Protein AF-0000000070184062 (afdb_homodimer)

Solvent-accessible surface area (backbone atoms only — not comparable to full-atom values): 14866 Å² total; per-residue (Å²): 130,62,67,62,39,56,51,45,43,50,51,50,25,51,49,25,52,44,46,28,41,18,30,46,23,36,26,51,44,35,74,30,83,79,22,46,64,54,18,52,52,30,49,56,44,27,55,51,30,46,51,50,22,51,56,37,32,46,54,37,36,73,73,74,40,76,47,73,30,47,86,68,63,72,70,81,64,72,58,42,50,69,64,95,51,51,75,50,46,65,58,52,48,53,16,48,41,52,51,28,51,51,51,34,53,51,25,52,51,37,26,52,45,15,52,76,63,70,33,62,69,58,21,52,50,26,48,54,52,29,53,51,32,51,50,51,30,53,53,46,55,57,54,53,72,77,109,129,62,68,62,41,54,51,46,41,51,50,51,26,54,49,24,51,44,45,27,42,19,29,46,24,36,26,51,43,34,76,30,82,80,21,44,61,53,19,53,52,30,49,55,44,26,55,52,31,47,50,49,22,52,56,36,31,45,53,37,36,73,72,73,41,75,48,74,30,48,86,69,62,73,70,81,64,70,58,42,49,70,64,93,50,50,74,47,45,64,59,53,49,53,15,50,40,52,51,27,51,51,50,35,52,52,25,53,51,37,26,52,44,15,52,76,63,70,33,60,68,57,21,50,51,28,48,54,52,30,53,52,33,51,50,52,32,52,54,47,55,55,55,54,73,76,107

Nearest PDB structures (foldseek):
  2d5k-assembly1_B  TM=8.868E-01  e=5.319E-04  Staphylococcus aureus subsp. aureus COL
  2c41-assembly1_C  TM=8.610E-01  e=4.818E-04  Thermosynechococcus vestitus BP-1
  1jig-assembly1_A  TM=8.504E-01  e=6.482E-04  Bacillus anthracis
  2chp-assembly1_A  TM=8.710E-01  e=2.855E-03  Bacillus subtilis subsp. subtilis str. 168
  1n1q-assembly1_A  TM=7.558E-01  e=1.295E-03  Brevibacillus brevis

Foldseek 3Di:
DPPQLLVLLLVLLLLLVLLLVLLQVLLVLADDPLLPVVSVLSPVVSVVSVVLNVVSQVVNVVVVHHRDDDVNHDDDLPQSHHDPDSNPSLSNLRSLLVSLVVSLVSLVSSLVSCVVVVNVVSNVSSVVVNVVSVVSNVVSVVSNVVD/DPPQLLVLLLVLLLLLVLLLVLLQVLLVLADDPLLPVVSVLSPVVSVVSVVLNVVSQVVNVVVVHHRDDDVNHDDDLPQSHHDPDSNPSLSNLVSLLVSLVVSLVSLVSSLVSCVVVVNVVSNVSSVVVNVVSVVSNVVSVVSNVVD

pLDDT: mean 96.6, std 5.49, range [54.47, 98.94]

Radius of gyration: 19.42 Å; Cα contacts (8 Å, |Δi|>4): 408; chains: 2; bounding box: 54×55×35 Å

Organism: NCBI:txid2841257

Sequence (294 aa):
MSDEVVDLLEQAYVDEVETVMNYLANAIYLETFDGEDVAEDLMEDVQEELGHAEELGYRLRYYGQVPPASMDFEPAQDMLQPPEDSTDVEAVIDGVIEAEEEAIETYEALVVAAEDADDYVTADLATELLADEQAHKAAFLSIKKSFMSDEVVDLLEQAYVDEVETVMNYLANAIYLETFDGEDVAEDLMEDVQEELGHAEELGYRLRYYGQVPPASMDFEPAQDMLQPPEDSTDVEAVIDGVIEAEEEAIETYEALVVAAEDADDYVTADLATELLADEQAHKAAFLSIKKSF

Structure (mmCIF, N/CA/C/O backbone):
data_AF-0000000070184062-model_v1
#
loop_
_entity.id
_entity.type
_entity.pdbx_description
1 polymer 'Ferritin-like diiron domain-containing protein'
#
loop_
_atom_site.group_PDB
_atom_site.id
_atom_site.type_symbol
_atom_site.label_atom_id
_atom_site.label_alt_id
_atom_site.label_comp_id
_atom_site.label_asym_id
_atom_site.label_entity_id
_atom_site.label_seq_id
_atom_site.pdbx_PDB_ins_code
_atom_site.Cartn_x
_atom_site.Cartn_y
_atom_site.Cartn_z
_atom_site.occupancy
_atom_site.B_iso_or_equiv
_atom_site.auth_seq_id
_atom_site.auth_comp_id
_atom_site.auth_asym_id
_atom_site.auth_atom_id
_atom_site.pdbx_PDB_model_num
ATOM 1 N N . MET A 1 1 ? 3.59 29.094 5.816 1 54.72 1 MET A N 1
ATOM 2 C CA . MET A 1 1 ? 3.943 27.672 5.703 1 54.72 1 MET A CA 1
ATOM 3 C C . MET A 1 1 ? 4.82 27.438 4.477 1 54.72 1 MET A C 1
ATOM 5 O O . MET A 1 1 ? 4.676 28.109 3.461 1 54.72 1 MET A O 1
ATOM 9 N N . SER A 1 2 ? 6.164 26.812 4.625 1 72.25 2 SER A N 1
ATOM 10 C CA . SER A 1 2 ? 7.02 26.828 3.445 1 72.25 2 SER A CA 1
ATOM 11 C C . SER A 1 2 ? 6.543 25.828 2.4 1 72.25 2 SER A C 1
ATOM 13 O O . SER A 1 2 ? 6.273 24.672 2.719 1 72.25 2 SER A O 1
ATOM 15 N N . ASP A 1 3 ? 5.988 26.344 1.266 1 91.69 3 ASP A N 1
ATOM 16 C CA . ASP A 1 3 ? 5.551 25.625 0.077 1 91.69 3 ASP A CA 1
ATOM 17 C C . ASP A 1 3 ? 6.52 24.5 -0.265 1 91.69 3 ASP A C 1
ATOM 19 O O . ASP A 1 3 ? 6.098 23.406 -0.658 1 91.69 3 ASP A O 1
ATOM 23 N N . GLU A 1 4 ? 7.727 24.781 0.155 1 97.5 4 GLU A N 1
ATOM 24 C CA . GLU A 1 4 ? 8.75 23.797 -0.179 1 97.5 4 GLU A CA 1
ATOM 25 C C . GLU A 1 4 ? 8.664 22.578 0.747 1 97.5 4 GLU A C 1
ATOM 27 O O . GLU A 1 4 ? 8.797 21.438 0.299 1 97.5 4 GLU A O 1
ATOM 32 N N . VAL A 1 5 ? 8.469 22.797 2.029 1 98.56 5 VAL A N 1
ATOM 33 C CA . VAL A 1 5 ? 8.344 21.719 3.012 1 98.56 5 VAL A CA 1
ATOM 34 C C . VAL A 1 5 ? 7.16 20.828 2.656 1 98.56 5 VAL A C 1
ATOM 36 O O . VAL A 1 5 ? 7.285 19.594 2.623 1 98.56 5 VAL A O 1
ATOM 39 N N . VAL A 1 6 ? 6.031 21.406 2.334 1 98.56 6 VAL A N 1
ATOM 40 C CA . VAL A 1 6 ? 4.812 20.672 2.023 1 98.56 6 VAL A CA 1
ATOM 41 C C . VAL A 1 6 ? 5.012 19.859 0.74 1 98.56 6 VAL A C 1
ATOM 43 O O . VAL A 1 6 ? 4.598 18.703 0.655 1 98.56 6 VAL A O 1
ATOM 46 N N . ASP A 1 7 ? 5.699 20.516 -0.222 1 98.44 7 ASP A N 1
ATOM 47 C CA . ASP A 1 7 ? 5.969 19.812 -1.478 1 98.44 7 ASP A CA 1
ATOM 48 C C . ASP A 1 7 ? 6.832 18.578 -1.245 1 98.44 7 ASP A C 1
ATOM 50 O O . ASP A 1 7 ? 6.566 17.516 -1.811 1 98.44 7 ASP A O 1
ATOM 54 N N . LEU A 1 8 ? 7.84 18.672 -0.449 1 98.81 8 LEU A N 1
ATOM 55 C CA . LEU A 1 8 ? 8.75 17.562 -0.165 1 98.81 8 LEU A CA 1
ATOM 56 C C . LEU A 1 8 ? 8.055 16.5 0.672 1 98.81 8 LEU A C 1
ATOM 58 O O . LEU A 1 8 ? 8.281 15.305 0.476 1 98.81 8 LEU A O 1
ATOM 62 N N . LEU A 1 9 ? 7.184 16.922 1.628 1 98.81 9 LEU A N 1
ATOM 63 C CA . LEU A 1 9 ? 6.391 15.969 2.406 1 98.81 9 LEU A CA 1
ATOM 64 C C . LEU A 1 9 ? 5.496 15.133 1.496 1 98.81 9 LEU A C 1
ATOM 66 O O . LEU A 1 9 ? 5.418 13.914 1.65 1 98.81 9 LEU A O 1
ATOM 70 N N . GLU A 1 10 ? 4.887 15.805 0.583 1 98.69 10 GLU A N 1
ATOM 71 C CA . GLU A 1 10 ? 3.986 15.102 -0.332 1 98.69 10 GLU A CA 1
ATOM 72 C C . GLU A 1 10 ? 4.754 14.125 -1.22 1 98.69 10 GLU A C 1
ATOM 74 O O . GLU A 1 10 ? 4.312 13 -1.43 1 98.69 10 GLU A O 1
ATOM 79 N N . GLN A 1 11 ? 5.859 14.602 -1.7 1 98.62 11 GLN A N 1
ATOM 80 C CA . GLN A 1 11 ? 6.699 13.734 -2.521 1 98.62 11 GLN A CA 1
ATOM 81 C C . GLN A 1 11 ? 7.137 12.492 -1.744 1 98.62 11 GLN A C 1
ATOM 83 O O . GLN A 1 11 ? 7.047 11.375 -2.25 1 98.62 11 GLN A O 1
ATOM 88 N N . ALA A 1 12 ? 7.605 12.695 -0.559 1 98.88 12 ALA A N 1
ATOM 89 C CA . ALA A 1 12 ? 8.062 11.586 0.271 1 98.88 12 ALA A CA 1
ATOM 90 C C . ALA A 1 12 ? 6.926 10.609 0.569 1 98.88 12 ALA A C 1
ATOM 92 O O . ALA A 1 12 ? 7.113 9.391 0.52 1 98.88 12 ALA A O 1
ATOM 93 N N . TYR A 1 13 ? 5.73 11.164 0.908 1 98.94 13 TYR A N 1
ATOM 94 C CA . TYR A 1 13 ? 4.551 10.344 1.176 1 98.94 13 TYR A CA 1
ATOM 95 C C . TYR A 1 13 ? 4.23 9.445 -0.011 1 98.94 13 TYR A C 1
ATOM 97 O O . TYR A 1 13 ? 4.094 8.227 0.142 1 98.94 13 TYR A O 1
ATOM 105 N N . VAL A 1 14 ? 4.191 10.016 -1.189 1 98.88 14 VAL A N 1
ATOM 106 C CA . VAL A 1 14 ? 3.828 9.281 -2.396 1 98.88 14 VAL A CA 1
ATOM 107 C C . VAL A 1 14 ? 4.902 8.242 -2.713 1 98.88 14 VAL A C 1
ATOM 109 O O . VAL A 1 14 ? 4.594 7.113 -3.096 1 98.88 14 VAL A O 1
ATOM 112 N N . ASP A 1 15 ? 6.145 8.664 -2.514 1 98.81 15 ASP A N 1
ATOM 113 C CA . ASP A 1 15 ? 7.254 7.746 -2.773 1 98.81 15 ASP A CA 1
ATOM 114 C C . ASP A 1 15 ? 7.18 6.523 -1.863 1 98.81 15 ASP A C 1
ATOM 116 O O . ASP A 1 15 ? 7.414 5.398 -2.307 1 98.81 15 ASP A O 1
ATOM 120 N N . GLU A 1 16 ? 6.895 6.711 -0.591 1 98.94 16 GLU A N 1
ATOM 121 C CA . GLU A 1 16 ? 6.805 5.594 0.342 1 98.94 16 GLU A CA 1
ATOM 122 C C . GLU A 1 16 ? 5.645 4.668 -0.017 1 98.94 16 GLU A C 1
ATOM 124 O O . GLU A 1 16 ? 5.781 3.443 0.046 1 98.94 16 GLU A O 1
ATOM 129 N N . VAL A 1 17 ? 4.516 5.23 -0.373 1 98.94 17 VAL A N 1
ATOM 130 C CA . VAL A 1 17 ? 3.363 4.434 -0.782 1 98.94 17 VAL A CA 1
ATOM 131 C C . VAL A 1 17 ? 3.721 3.602 -2.012 1 98.94 17 VAL A C 1
ATOM 133 O O . VAL A 1 17 ? 3.414 2.41 -2.076 1 98.94 17 VAL A O 1
ATOM 136 N N . GLU A 1 18 ? 4.359 4.246 -2.957 1 98.94 18 GLU A N 1
ATOM 137 C CA . GLU A 1 18 ? 4.77 3.531 -4.16 1 98.94 18 GLU A CA 1
ATOM 138 C C . GLU A 1 18 ? 5.762 2.42 -3.832 1 98.94 18 GLU A C 1
ATOM 140 O O . GLU A 1 18 ? 5.691 1.329 -4.402 1 98.94 18 GLU A O 1
ATOM 145 N N . THR A 1 19 ? 6.699 2.76 -2.92 1 98.94 19 THR A N 1
ATOM 146 C CA . THR A 1 19 ? 7.688 1.768 -2.512 1 98.94 19 THR A CA 1
ATOM 147 C C . THR A 1 19 ? 7.008 0.552 -1.887 1 98.94 19 THR A C 1
ATOM 149 O O . THR A 1 19 ? 7.43 -0.584 -2.111 1 98.94 19 THR A O 1
ATOM 152 N N . VAL A 1 20 ? 5.988 0.739 -1.117 1 98.94 20 VAL A N 1
ATOM 153 C CA . VAL A 1 20 ? 5.215 -0.358 -0.544 1 98.94 20 VAL A CA 1
ATOM 154 C C . VAL A 1 20 ? 4.711 -1.271 -1.659 1 98.94 20 VAL A C 1
ATOM 156 O O . VAL A 1 20 ? 4.871 -2.492 -1.592 1 98.94 20 VAL A O 1
ATOM 159 N N . MET A 1 21 ? 4.148 -0.671 -2.719 1 98.88 21 MET A N 1
ATOM 160 C CA . MET A 1 21 ? 3.631 -1.433 -3.852 1 98.88 21 MET A CA 1
ATOM 161 C C . MET A 1 21 ? 4.734 -2.264 -4.496 1 98.88 21 MET A C 1
ATOM 163 O O . MET A 1 21 ? 4.551 -3.455 -4.754 1 98.88 21 MET A O 1
ATOM 167 N N . ASN A 1 22 ? 5.82 -1.643 -4.73 1 98.94 22 ASN A N 1
ATOM 168 C CA . ASN A 1 22 ? 6.895 -2.275 -5.488 1 98.94 22 ASN A CA 1
ATOM 169 C C . ASN A 1 22 ? 7.625 -3.326 -4.656 1 98.94 22 ASN A C 1
ATOM 171 O O . ASN A 1 22 ? 8.008 -4.379 -5.176 1 98.94 22 ASN A O 1
ATOM 175 N N . TYR A 1 23 ? 7.883 -3 -3.367 1 98.88 23 TYR A N 1
ATOM 176 C CA . TYR A 1 23 ? 8.523 -3.984 -2.504 1 98.88 23 TYR A CA 1
ATOM 177 C C . TYR A 1 23 ? 7.652 -5.227 -2.35 1 98.88 23 TYR A C 1
ATOM 179 O O . TYR A 1 23 ? 8.156 -6.352 -2.342 1 98.88 23 TYR A O 1
ATOM 187 N N . LEU A 1 24 ? 6.375 -5.039 -2.225 1 98.88 24 LEU A N 1
ATOM 188 C CA . LEU A 1 24 ? 5.449 -6.16 -2.133 1 98.88 24 LEU A CA 1
ATOM 189 C C . LEU A 1 24 ? 5.531 -7.039 -3.377 1 98.88 24 LEU A C 1
ATOM 191 O O . LEU A 1 24 ? 5.715 -8.25 -3.273 1 98.88 24 LEU A O 1
ATOM 195 N N . ALA A 1 25 ? 5.488 -6.434 -4.531 1 98.75 25 ALA A N 1
ATOM 196 C CA . ALA A 1 25 ? 5.516 -7.168 -5.793 1 98.75 25 ALA A CA 1
ATOM 197 C C . ALA A 1 25 ? 6.816 -7.949 -5.945 1 98.75 25 ALA A C 1
ATOM 199 O O . ALA A 1 25 ? 6.801 -9.125 -6.309 1 98.75 25 ALA A O 1
ATOM 200 N N . ASN A 1 26 ? 7.938 -7.324 -5.625 1 98.44 26 ASN A N 1
ATOM 201 C CA . ASN A 1 26 ? 9.242 -7.973 -5.758 1 98.44 26 ASN A CA 1
ATOM 202 C C . ASN A 1 26 ? 9.398 -9.117 -4.762 1 98.44 26 ASN A C 1
ATOM 204 O O . ASN A 1 26 ? 9.914 -10.18 -5.105 1 98.44 26 ASN A O 1
ATOM 208 N N . ALA A 1 27 ? 8.984 -8.844 -3.506 1 97.88 27 ALA A N 1
ATOM 209 C CA . ALA A 1 27 ? 9.102 -9.859 -2.467 1 97.88 27 ALA A CA 1
ATOM 210 C C . ALA A 1 27 ? 8.336 -11.125 -2.846 1 97.88 27 ALA A C 1
ATOM 212 O O . ALA A 1 27 ? 8.797 -12.234 -2.602 1 97.88 27 ALA A O 1
ATOM 213 N N . ILE A 1 28 ? 7.172 -10.938 -3.439 1 97.62 28 ILE A N 1
ATOM 214 C CA . ILE A 1 28 ? 6.309 -12.039 -3.836 1 97.62 28 ILE A CA 1
ATOM 215 C C . ILE A 1 28 ? 6.922 -12.773 -5.027 1 97.62 28 ILE A C 1
ATOM 217 O O . ILE A 1 28 ? 6.879 -14 -5.102 1 97.62 28 ILE A O 1
ATOM 221 N N . TYR A 1 29 ? 7.488 -12.039 -5.934 1 96.25 29 TYR A N 1
ATOM 222 C CA . TYR A 1 29 ? 7.918 -12.531 -7.238 1 96.25 29 TYR A CA 1
ATOM 223 C C . TYR A 1 29 ? 9.188 -13.367 -7.113 1 96.25 29 TYR A C 1
ATOM 225 O O . TYR A 1 29 ? 9.367 -14.352 -7.828 1 96.25 29 TYR A O 1
ATOM 233 N N . LEU A 1 30 ? 10.078 -13.008 -6.215 1 91.94 30 LEU A N 1
ATOM 234 C CA . LEU A 1 30 ? 11.367 -13.68 -6.113 1 91.94 30 LEU A CA 1
ATOM 235 C C . LEU A 1 30 ? 11.188 -15.125 -5.664 1 91.94 30 LEU A C 1
ATOM 237 O O . LEU A 1 30 ? 10.445 -15.406 -4.719 1 91.94 30 LEU A O 1
ATOM 241 N N . GLU A 1 31 ? 11.828 -16.156 -6.297 1 77.88 31 GLU A N 1
ATOM 242 C CA . GLU A 1 31 ? 11.617 -17.578 -6.129 1 77.88 31 GLU A CA 1
ATOM 243 C C . GLU A 1 31 ? 12.938 -18.328 -5.949 1 77.88 31 GLU A C 1
ATOM 245 O O . GLU A 1 31 ? 13.086 -19.469 -6.387 1 77.88 31 GLU A O 1
ATOM 250 N N . THR A 1 32 ? 13.922 -17.734 -5.699 1 78.06 32 THR A N 1
ATOM 251 C CA . THR A 1 32 ? 15.148 -18.516 -5.559 1 78.06 32 THR A CA 1
ATOM 252 C C . THR A 1 32 ? 15.555 -18.625 -4.094 1 78.06 32 THR A C 1
ATOM 254 O O . THR A 1 32 ? 15.078 -17.859 -3.25 1 78.06 32 THR A O 1
ATOM 257 N N . PHE A 1 33 ? 16.266 -19.719 -3.945 1 81.94 33 PHE A N 1
ATOM 258 C CA . PHE A 1 33 ? 16.828 -19.891 -2.607 1 81.94 33 PHE A CA 1
ATOM 259 C C . PHE A 1 33 ? 17.578 -18.641 -2.158 1 81.94 33 PHE A C 1
ATOM 261 O O . PHE A 1 33 ? 17.375 -18.172 -1.038 1 81.94 33 PHE A O 1
ATOM 268 N N . ASP A 1 34 ? 18.328 -18.078 -3.088 1 79.56 34 ASP A N 1
ATOM 269 C CA . ASP A 1 34 ? 19.094 -16.875 -2.785 1 79.56 34 ASP A CA 1
ATOM 270 C C . ASP A 1 34 ? 18.188 -15.664 -2.652 1 79.56 34 ASP A C 1
ATOM 272 O O . ASP A 1 34 ? 18.516 -14.711 -1.94 1 79.56 34 ASP A O 1
ATOM 276 N N . GLY A 1 35 ? 17.078 -15.766 -3.271 1 90.31 35 GLY A N 1
ATOM 277 C CA . GLY A 1 35 ? 16.141 -14.656 -3.275 1 90.31 35 GLY A CA 1
ATOM 278 C C . GLY A 1 35 ? 15.211 -14.648 -2.07 1 90.31 35 GLY A C 1
ATOM 279 O O . GLY A 1 35 ? 14.531 -13.656 -1.815 1 90.31 35 GLY A O 1
ATOM 280 N N . GLU A 1 36 ? 15.219 -15.773 -1.365 1 92.25 36 GLU A N 1
ATOM 281 C CA . GLU A 1 36 ? 14.305 -15.898 -0.235 1 92.25 36 GLU A CA 1
ATOM 282 C C . GLU A 1 36 ? 14.648 -14.891 0.865 1 92.25 36 GLU A C 1
ATOM 284 O O . GLU A 1 36 ? 13.758 -14.25 1.424 1 92.25 36 GLU A O 1
ATOM 289 N N . ASP A 1 37 ? 15.914 -14.75 1.205 1 92.94 37 ASP A N 1
ATOM 290 C CA . ASP A 1 37 ? 16.328 -13.797 2.225 1 92.94 37 ASP A CA 1
ATOM 291 C C . ASP A 1 37 ? 16 -12.367 1.802 1 92.94 37 ASP A C 1
ATOM 293 O O . ASP A 1 37 ? 15.555 -11.562 2.617 1 92.94 37 ASP A O 1
ATOM 297 N N . VAL A 1 38 ? 16.203 -12.07 0.549 1 96.5 38 VAL A N 1
ATOM 298 C CA . VAL A 1 38 ? 15.906 -10.75 0.006 1 96.5 38 VAL A CA 1
ATOM 299 C C . VAL A 1 38 ? 14.406 -10.492 0.07 1 96.5 38 VAL A C 1
ATOM 301 O O . VAL A 1 38 ? 13.969 -9.406 0.46 1 96.5 38 VAL A O 1
ATOM 304 N N . ALA A 1 39 ? 13.656 -11.477 -0.29 1 97.06 39 ALA A N 1
ATOM 305 C CA . ALA A 1 39 ? 12.203 -11.359 -0.245 1 97.06 39 ALA A CA 1
ATOM 306 C C . ALA A 1 39 ? 11.719 -11.078 1.174 1 97.06 39 ALA A C 1
ATOM 308 O O . ALA A 1 39 ? 10.836 -10.242 1.379 1 97.06 39 ALA A O 1
ATOM 309 N N . GLU A 1 40 ? 12.297 -11.75 2.15 1 96.62 40 GLU A N 1
ATOM 310 C CA . GLU A 1 40 ? 11.93 -11.539 3.547 1 96.62 40 GLU A CA 1
ATOM 311 C C . GLU A 1 40 ? 12.281 -10.117 3.996 1 96.62 40 GLU A C 1
ATOM 313 O O . GLU A 1 40 ? 11.492 -9.477 4.691 1 96.62 40 GLU A O 1
ATOM 318 N N . ASP A 1 41 ? 13.453 -9.664 3.602 1 97.12 41 ASP A N 1
ATOM 319 C CA . ASP A 1 41 ? 13.859 -8.297 3.932 1 97.12 41 ASP A CA 1
ATOM 320 C C . ASP A 1 41 ? 12.914 -7.273 3.312 1 97.12 41 ASP A C 1
ATOM 322 O O . ASP A 1 41 ? 12.531 -6.301 3.967 1 97.12 41 ASP A O 1
ATOM 326 N N . LEU A 1 42 ? 12.523 -7.527 2.059 1 98.31 42 LEU A N 1
ATOM 327 C CA . LEU A 1 42 ? 11.609 -6.621 1.376 1 98.31 42 LEU A CA 1
ATOM 328 C C . LEU A 1 42 ? 10.25 -6.602 2.062 1 98.31 42 LEU A C 1
ATOM 330 O O . LEU A 1 42 ? 9.641 -5.539 2.221 1 98.31 42 LEU A O 1
ATOM 334 N N . MET A 1 43 ? 9.781 -7.742 2.51 1 98 43 MET A N 1
ATOM 335 C CA . MET A 1 43 ? 8.484 -7.805 3.184 1 98 43 MET A CA 1
ATOM 336 C C . MET A 1 43 ? 8.523 -7.047 4.508 1 98 43 MET A C 1
ATOM 338 O O . MET A 1 43 ? 7.559 -6.367 4.867 1 98 43 MET A O 1
ATOM 342 N N . GLU A 1 44 ? 9.602 -7.172 5.227 1 97.94 44 GLU A N 1
ATOM 343 C CA . GLU A 1 44 ? 9.773 -6.387 6.449 1 97.94 44 GLU A CA 1
ATOM 344 C C . GLU A 1 44 ? 9.773 -4.891 6.148 1 97.94 44 GLU A C 1
ATOM 346 O O . GLU A 1 44 ? 9.133 -4.109 6.855 1 97.94 44 GLU A O 1
ATOM 351 N N . ASP A 1 45 ? 10.445 -4.543 5.105 1 98.5 45 ASP A N 1
ATOM 352 C CA . ASP A 1 45 ? 10.531 -3.133 4.73 1 98.5 45 ASP A CA 1
ATOM 353 C C . ASP A 1 45 ? 9.18 -2.607 4.254 1 98.5 45 ASP A C 1
ATOM 355 O O . ASP A 1 45 ? 8.875 -1.423 4.418 1 98.5 45 ASP A O 1
ATOM 359 N N . VAL A 1 46 ? 8.328 -3.469 3.664 1 98.75 46 VAL A N 1
ATOM 360 C CA . VAL A 1 46 ? 6.977 -3.07 3.279 1 98.75 46 VAL A CA 1
ATOM 361 C C . VAL A 1 46 ? 6.254 -2.465 4.48 1 98.75 46 VAL A C 1
ATOM 363 O O . VAL A 1 46 ? 5.676 -1.381 4.383 1 98.75 46 VAL A O 1
ATOM 366 N N . GLN A 1 47 ? 6.363 -3.123 5.617 1 98.38 47 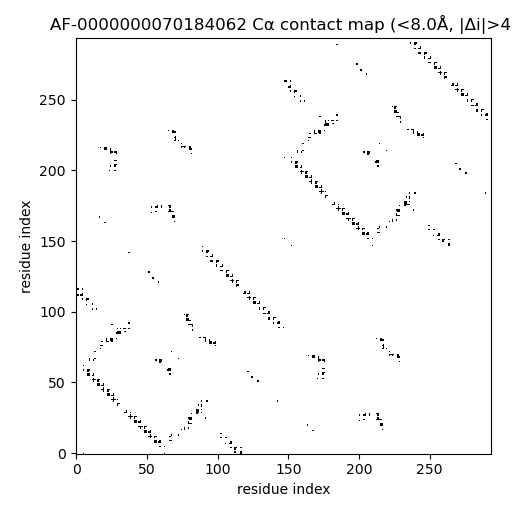GLN A N 1
ATOM 367 C CA . GLN A 1 47 ? 5.707 -2.641 6.828 1 98.38 47 GLN A CA 1
ATOM 368 C C . GLN A 1 47 ? 6.328 -1.331 7.305 1 98.38 47 GLN A C 1
ATOM 370 O O . GLN A 1 47 ? 5.617 -0.408 7.707 1 98.38 47 GLN A O 1
ATOM 375 N N . GLU A 1 48 ? 7.594 -1.284 7.258 1 98.62 48 GLU A N 1
ATOM 376 C CA . GLU A 1 48 ? 8.281 -0.074 7.699 1 98.62 48 GLU A CA 1
ATOM 377 C C . GLU A 1 48 ? 7.93 1.117 6.812 1 98.62 48 GLU A C 1
ATOM 379 O O . GLU A 1 48 ? 7.645 2.207 7.312 1 98.62 48 GLU A O 1
ATOM 384 N N . GLU A 1 49 ? 7.941 0.899 5.453 1 98.88 49 GLU A N 1
ATOM 385 C CA . GLU A 1 49 ? 7.633 1.985 4.527 1 98.88 49 GLU A CA 1
ATOM 386 C C . GLU A 1 49 ? 6.184 2.441 4.668 1 98.88 49 GLU A C 1
ATOM 388 O O . GLU A 1 49 ? 5.883 3.625 4.512 1 98.88 49 GLU A O 1
ATOM 393 N N . LEU A 1 50 ? 5.309 1.503 4.891 1 98.81 50 LEU A N 1
ATOM 394 C CA . LEU A 1 50 ? 3.922 1.875 5.156 1 98.81 50 LEU A CA 1
ATOM 395 C C . LEU A 1 50 ? 3.826 2.764 6.391 1 98.81 50 LEU A C 1
ATOM 397 O O . LEU A 1 50 ? 3.082 3.748 6.398 1 98.81 50 LEU A O 1
ATOM 401 N N . GLY A 1 51 ? 4.551 2.402 7.453 1 98.75 51 GLY A N 1
ATOM 402 C CA . GLY A 1 51 ? 4.637 3.256 8.625 1 98.75 51 GLY A CA 1
ATOM 403 C C . GLY A 1 51 ? 5.188 4.637 8.32 1 98.75 51 GLY A C 1
ATOM 404 O O . GLY A 1 51 ? 4.691 5.637 8.844 1 98.75 51 GLY A O 1
ATOM 405 N N . HIS A 1 52 ? 6.266 4.703 7.445 1 98.94 52 HIS A N 1
ATOM 406 C CA . HIS A 1 52 ? 6.793 5.996 7.016 1 98.94 52 HIS A CA 1
ATOM 407 C C . HIS A 1 52 ? 5.715 6.828 6.332 1 98.94 52 HIS A C 1
ATOM 409 O O . HIS A 1 52 ? 5.555 8.016 6.637 1 98.94 52 HIS A O 1
ATOM 415 N N . ALA A 1 53 ? 4.984 6.207 5.441 1 98.88 53 ALA A N 1
ATOM 416 C CA . ALA A 1 53 ? 3.908 6.902 4.738 1 98.88 53 ALA A CA 1
ATOM 417 C C . ALA A 1 53 ? 2.873 7.445 5.719 1 98.88 53 ALA A C 1
ATOM 419 O O . ALA A 1 53 ? 2.391 8.57 5.562 1 98.88 53 ALA A O 1
ATOM 420 N N . GLU A 1 54 ? 2.523 6.641 6.699 1 98.75 54 GLU A N 1
ATOM 421 C CA . GLU A 1 54 ? 1.556 7.055 7.711 1 98.75 54 GLU A CA 1
ATOM 422 C C . GLU A 1 54 ? 2.031 8.297 8.453 1 98.75 54 GLU A C 1
ATOM 424 O O . GLU A 1 54 ? 1.287 9.273 8.578 1 98.75 54 GLU A O 1
ATOM 429 N N . GLU A 1 55 ? 3.281 8.289 8.93 1 98.81 55 GLU A N 1
ATOM 430 C CA . GLU A 1 55 ? 3.832 9.422 9.664 1 98.81 55 GLU A CA 1
ATOM 431 C C . GLU A 1 55 ? 3.9 10.672 8.789 1 98.81 55 GLU A C 1
ATOM 433 O O . GLU A 1 55 ? 3.561 11.766 9.234 1 98.81 55 GLU A O 1
ATOM 438 N N . LEU A 1 56 ? 4.336 10.461 7.559 1 98.88 56 LEU A N 1
ATOM 439 C CA . LEU A 1 56 ? 4.402 11.57 6.613 1 98.88 56 LEU A CA 1
ATOM 440 C C . LEU A 1 56 ? 3.012 12.133 6.336 1 98.88 56 LEU A C 1
ATOM 442 O O . LEU A 1 56 ? 2.84 13.352 6.234 1 98.88 56 LEU A O 1
ATOM 446 N N . GLY A 1 57 ? 2.033 11.273 6.207 1 98.44 57 GLY A N 1
ATOM 447 C CA . GLY A 1 57 ? 0.662 11.703 5.98 1 98.44 57 GLY A CA 1
ATOM 448 C C . GLY A 1 57 ? 0.108 12.555 7.102 1 98.44 57 GLY A C 1
ATOM 449 O O . GLY A 1 57 ? -0.547 13.57 6.855 1 98.44 57 GLY A O 1
ATOM 450 N N . TYR A 1 58 ? 0.388 12.102 8.352 1 97.75 58 TYR A N 1
ATOM 451 C CA . TYR A 1 58 ? -0.072 12.891 9.484 1 97.75 58 TYR A CA 1
ATOM 452 C C . TYR A 1 58 ? 0.577 14.266 9.492 1 97.75 58 TYR A C 1
ATOM 454 O O . TYR A 1 58 ? -0.048 15.25 9.891 1 97.75 58 TYR A O 1
ATOM 462 N N . ARG A 1 59 ? 1.836 14.352 9.078 1 98.31 59 ARG A N 1
ATOM 463 C CA . ARG A 1 59 ? 2.498 15.648 9 1 98.31 59 ARG A CA 1
ATOM 464 C C . ARG A 1 59 ? 1.878 16.516 7.914 1 98.31 59 ARG A C 1
ATOM 466 O O . ARG A 1 59 ? 1.709 17.719 8.094 1 98.31 59 ARG A O 1
ATOM 473 N N . LEU A 1 60 ? 1.51 15.93 6.766 1 97.62 60 LEU A N 1
ATOM 474 C CA . LEU A 1 60 ? 0.793 16.625 5.707 1 97.62 60 LEU A CA 1
ATOM 475 C C . LEU A 1 60 ? -0.526 17.188 6.227 1 97.62 60 LEU A C 1
ATOM 477 O O . LEU A 1 60 ? -0.852 18.359 5.977 1 97.62 60 LEU A O 1
ATOM 481 N N . ARG A 1 61 ? -1.186 16.375 6.945 1 95.12 61 ARG A N 1
ATOM 482 C CA . ARG A 1 61 ? -2.467 16.781 7.516 1 95.12 61 ARG A CA 1
ATOM 483 C C . ARG A 1 61 ? -2.297 17.969 8.461 1 95.12 61 ARG A C 1
ATOM 485 O O . ARG A 1 61 ? -3.133 18.875 8.484 1 95.12 61 ARG A O 1
ATOM 492 N N . TYR A 1 62 ? -1.21 17.938 9.25 1 95.25 62 TYR A N 1
ATOM 493 C CA . TYR A 1 62 ? -0.908 19.062 10.133 1 95.25 62 TYR A CA 1
ATOM 494 C C . TYR A 1 62 ? -0.884 20.375 9.359 1 95.25 62 TYR A C 1
ATOM 496 O O . TYR A 1 62 ? -1.339 21.406 9.859 1 95.25 62 TYR A O 1
ATOM 504 N N . TYR A 1 63 ? -0.434 20.328 8.117 1 96.12 63 TYR A N 1
ATOM 505 C CA . TYR A 1 63 ? -0.323 21.516 7.285 1 96.12 63 TYR A CA 1
ATOM 506 C C . TYR A 1 63 ? -1.616 21.766 6.52 1 96.12 63 TYR A C 1
ATOM 508 O O . TYR A 1 63 ? -1.65 22.594 5.598 1 96.12 63 TYR A O 1
ATOM 516 N N . GLY A 1 64 ? -2.654 21.047 6.82 1 93.94 64 GLY A N 1
ATOM 517 C CA . GLY A 1 64 ? -3.963 21.25 6.215 1 93.94 64 GLY A CA 1
ATOM 518 C C . GLY A 1 64 ? -4.082 20.609 4.84 1 93.94 64 GLY A C 1
ATOM 519 O O . GLY A 1 64 ? -4.969 20.969 4.062 1 93.94 64 GLY A O 1
ATOM 520 N N . GLN A 1 65 ? -3.117 19.672 4.562 1 95.75 65 GLN A N 1
ATOM 521 C CA . GLN A 1 65 ? -3.139 19.016 3.254 1 95.75 65 GLN A CA 1
ATOM 522 C C . GLN A 1 65 ? -3.908 17.703 3.307 1 95.75 65 GLN A C 1
ATOM 524 O O . GLN A 1 65 ? -3.891 17 4.324 1 95.75 65 GLN A O 1
ATOM 529 N N . VAL A 1 66 ? -4.602 17.359 2.246 1 96.38 66 VAL A N 1
ATOM 530 C CA . VAL A 1 66 ? -5.176 16.031 2.053 1 96.38 66 VAL A CA 1
ATOM 531 C C . VAL A 1 66 ? -4.113 15.078 1.514 1 96.38 66 VAL A C 1
ATOM 533 O O . VAL A 1 66 ? -3.5 15.344 0.477 1 96.38 66 VAL A O 1
ATOM 536 N N . PRO A 1 67 ? -3.822 14.039 2.246 1 97.31 67 PRO A N 1
ATOM 537 C CA . PRO A 1 67 ? -2.855 13.094 1.676 1 97.31 67 PRO A CA 1
ATOM 538 C C . PRO A 1 67 ? -3.283 12.57 0.308 1 97.31 67 PRO A C 1
ATOM 540 O O . PRO A 1 67 ? -4.453 12.234 0.109 1 97.31 67 PRO A O 1
ATOM 543 N N . PRO A 1 68 ? -2.354 12.516 -0.627 1 98.19 68 PRO A N 1
ATOM 544 C CA . PRO A 1 68 ? -2.699 11.938 -1.926 1 98.19 68 PRO A CA 1
ATOM 545 C C . PRO A 1 68 ? -3.211 10.5 -1.812 1 98.19 68 PRO A C 1
ATOM 547 O O . PRO A 1 68 ? -2.701 9.719 -1.003 1 98.19 68 PRO A O 1
ATOM 550 N N . ALA A 1 69 ? -4.254 10.188 -2.545 1 98.56 69 ALA A N 1
ATOM 551 C CA . ALA A 1 69 ? -4.805 8.836 -2.635 1 98.56 69 ALA A CA 1
ATOM 552 C C . ALA A 1 69 ? -4.59 8.25 -4.027 1 98.56 69 ALA A C 1
ATOM 554 O O . ALA A 1 69 ? -3.691 8.68 -4.754 1 98.56 69 ALA A O 1
ATOM 555 N N . SER A 1 70 ? -5.305 7.207 -4.359 1 98.75 70 SER A N 1
ATOM 556 C CA . SER A 1 70 ? -4.977 6.426 -5.547 1 98.75 70 SER A CA 1
ATOM 557 C C . SER A 1 70 ? -5.164 7.246 -6.82 1 98.75 70 SER A C 1
ATOM 559 O O . SER A 1 70 ? -4.418 7.078 -7.789 1 98.75 70 SER A O 1
ATOM 561 N N . MET A 1 71 ? -6.117 8.117 -6.898 1 98.38 71 MET A N 1
ATOM 562 C CA . MET A 1 71 ? -6.395 8.867 -8.125 1 98.38 71 MET A CA 1
ATOM 563 C C . MET A 1 71 ? -5.359 9.961 -8.336 1 98.38 71 MET A C 1
ATOM 565 O O . MET A 1 71 ? -5.258 10.523 -9.43 1 98.38 71 MET A O 1
ATOM 569 N N . ASP A 1 72 ? -4.547 10.258 -7.293 1 98 72 ASP A N 1
ATOM 570 C CA . ASP A 1 72 ? -3.477 11.25 -7.367 1 98 72 ASP A CA 1
ATOM 571 C C . ASP A 1 72 ? -2.146 10.586 -7.723 1 98 72 ASP A C 1
ATOM 573 O O . ASP A 1 72 ? -1.146 11.273 -7.941 1 98 72 ASP A O 1
ATOM 577 N N . PHE A 1 73 ? -2.115 9.312 -7.777 1 98.19 73 PHE A N 1
ATOM 578 C CA . PHE A 1 73 ? -0.874 8.547 -7.848 1 98.19 73 PHE A CA 1
ATOM 579 C C . PHE A 1 73 ? -0.331 8.523 -9.273 1 98.19 73 PHE A C 1
ATOM 581 O O . PHE A 1 73 ? -1.068 8.25 -10.219 1 98.19 73 PHE A O 1
ATOM 588 N N . GLU A 1 74 ? 0.864 8.867 -9.438 1 97.75 74 GLU A N 1
ATOM 589 C CA . GLU A 1 74 ? 1.651 8.703 -10.656 1 97.75 74 GLU A CA 1
ATOM 590 C C . GLU A 1 74 ? 2.943 7.938 -10.383 1 97.75 74 GLU A C 1
ATOM 592 O O . GLU A 1 74 ? 3.781 8.391 -9.602 1 97.75 74 GLU A O 1
ATOM 597 N N . PRO A 1 75 ? 3.119 6.828 -11.055 1 98.25 75 PRO A N 1
ATOM 598 C CA . PRO A 1 75 ? 4.309 6.023 -10.766 1 98.25 75 PRO A CA 1
ATOM 599 C C . PRO A 1 75 ? 5.602 6.695 -11.234 1 98.25 75 PRO A C 1
ATOM 601 O O . PRO A 1 75 ? 5.605 7.387 -12.25 1 98.25 75 PRO A O 1
ATOM 604 N N . ALA A 1 76 ? 6.695 6.484 -10.508 1 98.19 76 ALA A N 1
ATOM 605 C CA . ALA A 1 76 ? 7.965 7.105 -10.867 1 98.19 76 ALA A CA 1
ATOM 606 C C . ALA A 1 76 ? 9.141 6.176 -10.562 1 98.19 76 ALA A C 1
ATOM 608 O O . ALA A 1 76 ? 10.289 6.492 -10.875 1 98.19 76 ALA A O 1
ATOM 609 N N . GLN A 1 77 ? 8.891 5.035 -9.914 1 98.5 77 GLN A N 1
ATOM 610 C CA . GLN A 1 77 ? 9.961 4.148 -9.461 1 98.5 77 GLN A CA 1
ATOM 611 C C . GLN A 1 77 ? 10.156 2.984 -10.43 1 98.5 77 GLN A C 1
ATOM 613 O O . GLN A 1 77 ? 10 1.822 -10.047 1 98.5 77 GLN A O 1
ATOM 618 N N . ASP A 1 78 ? 10.609 3.311 -11.594 1 98.12 78 ASP A N 1
ATOM 619 C CA . ASP A 1 78 ? 10.844 2.303 -12.625 1 98.12 78 ASP A CA 1
ATOM 620 C C . ASP A 1 78 ? 11.891 1.287 -12.172 1 98.12 78 ASP A C 1
ATOM 622 O O . ASP A 1 78 ? 11.797 0.103 -12.5 1 98.12 78 ASP A O 1
ATOM 626 N N . MET A 1 79 ? 12.812 1.698 -11.359 1 98 79 MET A N 1
ATOM 627 C CA . MET A 1 79 ? 13.938 0.881 -10.914 1 98 79 MET A CA 1
ATOM 628 C C . MET A 1 79 ? 13.469 -0.213 -9.961 1 98 79 MET A C 1
ATOM 630 O O . MET A 1 79 ? 14.219 -1.152 -9.672 1 98 79 MET A O 1
ATOM 634 N N . LEU A 1 80 ? 12.219 -0.133 -9.5 1 98.69 80 LEU A N 1
ATOM 635 C CA . LEU A 1 80 ? 11.734 -1.089 -8.508 1 98.69 80 LEU A CA 1
ATOM 636 C C . LEU A 1 80 ? 10.75 -2.072 -9.133 1 98.69 80 LEU A C 1
ATOM 638 O O . LEU A 1 80 ? 10.148 -2.887 -8.438 1 98.69 80 LEU A O 1
ATOM 642 N N . GLN A 1 81 ? 10.609 -1.972 -10.492 1 98.69 81 GLN A N 1
ATOM 643 C CA . GLN A 1 81 ? 9.703 -2.926 -11.117 1 98.69 81 GLN A CA 1
ATOM 644 C C . GLN A 1 81 ? 10.305 -4.324 -11.148 1 98.69 81 GLN A C 1
ATOM 646 O O . GLN A 1 81 ? 11.508 -4.48 -11.352 1 98.69 81 GLN A O 1
ATOM 651 N N . PRO A 1 82 ? 9.43 -5.367 -10.898 1 97.69 82 PRO A N 1
ATOM 652 C CA . PRO A 1 82 ? 9.953 -6.73 -10.992 1 97.69 82 PRO A CA 1
ATOM 653 C C . PRO A 1 82 ? 10.617 -7.012 -12.344 1 97.69 82 PRO A C 1
ATOM 655 O O . PRO A 1 82 ? 10.133 -6.562 -13.383 1 97.69 82 PRO A O 1
ATOM 658 N N . PRO A 1 83 ? 11.781 -7.703 -12.266 1 95.75 83 PRO A N 1
ATOM 659 C CA . PRO A 1 83 ? 12.43 -8.078 -13.523 1 95.75 83 PRO A CA 1
ATOM 660 C C . PRO A 1 83 ? 11.648 -9.133 -14.305 1 95.75 83 PRO A C 1
ATOM 662 O O . PRO A 1 83 ? 10.734 -9.75 -13.758 1 95.75 83 PRO A O 1
ATOM 665 N N . GLU A 1 84 ? 12 -9.297 -15.562 1 91.44 84 GLU A N 1
ATOM 666 C CA . GLU A 1 84 ? 11.359 -10.32 -16.375 1 91.44 84 GLU A CA 1
ATOM 667 C C . GLU A 1 84 ? 11.641 -11.719 -15.844 1 91.44 84 GLU A C 1
ATOM 669 O O . GLU A 1 84 ? 10.766 -12.594 -15.883 1 91.44 84 GLU A O 1
ATOM 674 N N . ASP A 1 85 ? 12.852 -11.898 -15.352 1 91.56 85 ASP A N 1
ATOM 675 C CA . ASP A 1 85 ? 13.305 -13.172 -14.812 1 91.56 85 ASP A CA 1
ATOM 676 C C . ASP A 1 85 ? 13.281 -13.164 -13.281 1 91.56 85 ASP A C 1
ATOM 678 O O . ASP A 1 85 ? 14.031 -12.422 -12.648 1 91.56 85 ASP A O 1
ATOM 682 N N . SER A 1 86 ? 12.414 -14.031 -12.648 1 91 86 SER A N 1
ATOM 683 C CA . SER A 1 86 ? 12.227 -14.086 -11.203 1 91 86 SER A CA 1
ATOM 684 C C . SER A 1 86 ? 13.508 -14.531 -10.5 1 91 86 SER A C 1
ATOM 686 O O . SER A 1 86 ? 13.617 -14.406 -9.281 1 91 86 SER A O 1
ATOM 688 N N . THR A 1 87 ? 14.5 -15.062 -11.219 1 92.12 87 THR A N 1
ATOM 689 C CA . THR A 1 87 ? 15.734 -15.531 -10.609 1 92.12 87 THR A CA 1
ATOM 690 C C . THR A 1 87 ? 16.781 -14.414 -10.57 1 92.12 87 THR A C 1
ATOM 692 O O . THR A 1 87 ? 17.859 -14.594 -10.016 1 92.12 87 THR A O 1
ATOM 695 N N . ASP A 1 88 ? 16.406 -13.281 -11.18 1 94 88 ASP A N 1
ATOM 696 C CA . ASP A 1 88 ? 17.328 -12.164 -11.234 1 94 88 ASP A CA 1
ATOM 697 C C . ASP A 1 88 ? 17.281 -11.336 -9.953 1 94 88 ASP A C 1
ATOM 699 O O . ASP A 1 88 ? 16.922 -10.156 -9.977 1 94 88 ASP A O 1
ATOM 703 N N . VAL A 1 89 ? 17.75 -11.922 -8.852 1 95.81 89 VAL A N 1
ATOM 704 C CA . VAL A 1 89 ? 17.719 -11.312 -7.523 1 95.81 89 VAL A CA 1
ATOM 705 C C . VAL A 1 89 ? 18.578 -10.055 -7.508 1 95.81 89 VAL A C 1
ATOM 707 O O . VAL A 1 89 ? 18.234 -9.062 -6.859 1 95.81 89 VAL A O 1
ATOM 710 N N . GLU A 1 90 ? 19.672 -10.102 -8.234 1 96.19 90 GLU A N 1
ATOM 711 C CA . GLU A 1 90 ? 20.609 -8.977 -8.258 1 96.19 90 GLU A CA 1
ATOM 712 C C . GLU A 1 90 ? 19.938 -7.723 -8.828 1 96.19 90 GLU A C 1
ATOM 714 O O . GLU A 1 90 ? 20.172 -6.617 -8.344 1 96.19 90 GLU A O 1
ATOM 719 N N . ALA A 1 91 ? 19.156 -7.848 -9.852 1 96.56 91 ALA A N 1
ATOM 720 C CA . ALA A 1 91 ? 18.438 -6.715 -10.43 1 96.56 91 ALA A CA 1
ATOM 721 C C . ALA A 1 91 ? 17.516 -6.066 -9.406 1 96.56 91 ALA A C 1
ATOM 723 O O . ALA A 1 91 ? 17.375 -4.844 -9.367 1 96.56 91 ALA A O 1
ATOM 724 N N . VAL A 1 92 ? 16.828 -6.879 -8.609 1 97.69 92 VAL A N 1
ATOM 725 C CA . VAL A 1 92 ? 15.945 -6.371 -7.57 1 97.69 92 VAL A CA 1
ATOM 726 C C . VAL A 1 92 ? 16.75 -5.605 -6.531 1 97.69 92 VAL A C 1
ATOM 728 O O . VAL A 1 92 ? 16.391 -4.492 -6.145 1 97.69 92 VAL A O 1
ATOM 731 N N . ILE A 1 93 ? 17.906 -6.195 -6.102 1 98 93 ILE A N 1
ATOM 732 C CA . ILE A 1 93 ? 18.766 -5.578 -5.109 1 98 93 ILE A CA 1
ATOM 733 C C . ILE A 1 93 ? 19.25 -4.219 -5.617 1 98 93 ILE A C 1
ATOM 735 O O . ILE A 1 93 ? 19.203 -3.225 -4.887 1 98 93 ILE A O 1
ATOM 739 N N . ASP A 1 94 ? 19.641 -4.195 -6.879 1 98.44 94 ASP A N 1
ATOM 740 C CA . ASP A 1 94 ? 20.109 -2.945 -7.469 1 98.44 94 ASP A CA 1
ATOM 741 C C . ASP A 1 94 ? 19 -1.893 -7.48 1 98.44 94 ASP A C 1
ATOM 743 O O . ASP A 1 94 ? 19.25 -0.722 -7.184 1 98.44 94 ASP A O 1
ATOM 747 N N . GLY A 1 95 ? 17.797 -2.2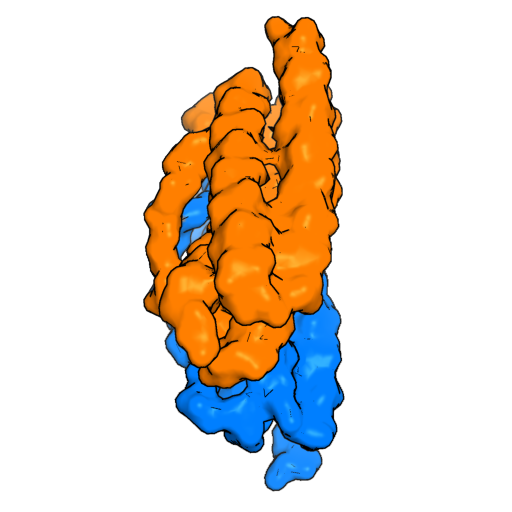62 -7.848 1 98.62 95 GLY A N 1
ATOM 748 C CA . GLY A 1 95 ? 16.656 -1.352 -7.824 1 98.62 95 GLY A CA 1
ATOM 749 C C . GLY A 1 95 ? 16.359 -0.801 -6.445 1 98.62 95 GLY A C 1
ATOM 750 O O . GLY A 1 95 ? 16.062 0.387 -6.293 1 98.62 95 GLY A O 1
ATOM 751 N N . VAL A 1 96 ? 16.469 -1.66 -5.402 1 98.81 96 VAL A N 1
ATOM 752 C CA . VAL A 1 96 ? 16.219 -1.252 -4.023 1 98.81 96 VAL A CA 1
ATOM 753 C C . VAL A 1 96 ? 17.25 -0.224 -3.588 1 98.81 96 VAL A C 1
ATOM 755 O O . VAL A 1 96 ? 16.922 0.799 -2.992 1 98.81 96 VAL A O 1
ATOM 758 N N . ILE A 1 97 ? 18.516 -0.509 -3.887 1 98.81 97 ILE A N 1
ATOM 759 C CA . ILE A 1 97 ? 19.594 0.399 -3.506 1 98.81 97 ILE A CA 1
ATOM 760 C C . ILE A 1 97 ? 19.375 1.765 -4.148 1 98.81 97 ILE A C 1
ATOM 762 O O . ILE A 1 97 ? 19.469 2.797 -3.482 1 98.81 97 ILE A O 1
ATOM 766 N N . GLU A 1 98 ? 18.984 1.757 -5.398 1 98.81 98 GLU A N 1
ATOM 767 C CA . GLU A 1 98 ? 18.734 3.014 -6.094 1 98.81 98 GLU A CA 1
ATOM 768 C C . GLU A 1 98 ? 17.547 3.752 -5.477 1 98.81 98 GLU A C 1
ATOM 770 O O . GLU A 1 98 ? 17.594 4.969 -5.281 1 98.81 98 GLU A O 1
ATOM 775 N N . ALA A 1 99 ? 16.484 3.035 -5.176 1 98.69 99 ALA A N 1
ATOM 776 C CA . ALA A 1 99 ? 15.297 3.645 -4.562 1 98.69 99 ALA A CA 1
ATOM 777 C C . ALA A 1 99 ? 15.641 4.25 -3.205 1 98.69 99 ALA A C 1
ATOM 779 O O . ALA A 1 99 ? 15.172 5.344 -2.873 1 98.69 99 ALA A O 1
ATOM 780 N N . GLU A 1 100 ? 16.422 3.486 -2.414 1 98.81 100 GLU A N 1
ATOM 781 C CA . GLU A 1 100 ? 16.828 3.998 -1.105 1 98.81 100 GLU A CA 1
ATOM 782 C C . GLU A 1 100 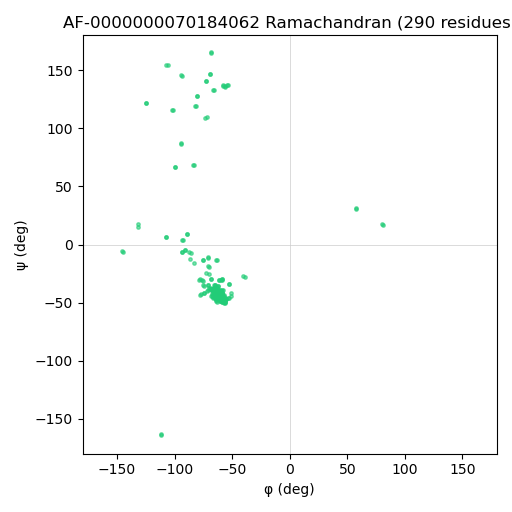? 17.688 5.25 -1.242 1 98.81 100 GLU A C 1
ATOM 784 O O . GLU A 1 100 ? 17.578 6.172 -0.431 1 98.81 100 GLU A O 1
ATOM 789 N N . GLU A 1 101 ? 18.562 5.305 -2.238 1 98.75 101 GLU A N 1
ATOM 790 C CA . GLU A 1 101 ? 19.375 6.496 -2.494 1 98.75 101 GLU A CA 1
ATOM 791 C C . GLU A 1 101 ? 18.484 7.703 -2.799 1 98.75 101 GLU A C 1
ATOM 793 O O . GLU A 1 101 ? 18.734 8.797 -2.291 1 98.75 101 GLU A O 1
ATOM 798 N N . GLU A 1 102 ? 17.5 7.496 -3.609 1 98.81 102 GLU A N 1
ATOM 799 C CA . GLU A 1 102 ? 16.562 8.57 -3.932 1 98.81 102 GLU A CA 1
ATOM 800 C C . GLU A 1 102 ? 15.797 9.023 -2.691 1 98.81 102 GLU A C 1
ATOM 802 O O . GLU A 1 102 ? 15.57 10.219 -2.496 1 98.81 102 GLU A O 1
ATOM 807 N N . ALA A 1 103 ? 15.344 8.07 -1.844 1 98.81 103 ALA A N 1
ATOM 808 C CA . ALA A 1 103 ? 14.656 8.414 -0.6 1 98.81 103 ALA A CA 1
ATOM 809 C C . ALA A 1 103 ? 15.562 9.227 0.318 1 98.81 103 ALA A C 1
ATOM 811 O O . ALA A 1 103 ? 15.125 10.219 0.91 1 98.81 103 ALA A O 1
ATOM 812 N N . ILE A 1 104 ? 16.828 8.812 0.423 1 98.88 104 ILE A N 1
ATOM 813 C CA . ILE A 1 104 ? 17.812 9.508 1.247 1 98.88 104 ILE A CA 1
ATOM 814 C C . ILE A 1 104 ? 17.953 10.953 0.771 1 98.88 104 ILE A C 1
ATOM 816 O O . ILE A 1 104 ? 17.938 11.883 1.578 1 98.88 104 ILE A O 1
ATOM 820 N N . GLU A 1 105 ? 18.062 11.141 -0.54 1 98.88 105 GLU A N 1
ATOM 821 C CA . GLU A 1 105 ? 18.172 12.484 -1.094 1 98.88 105 GLU A CA 1
ATOM 822 C C . GLU A 1 105 ? 16.938 13.32 -0.738 1 98.88 105 GLU A C 1
ATOM 824 O O . GLU A 1 105 ? 17.062 14.484 -0.365 1 98.88 105 GLU A O 1
ATOM 829 N N . THR A 1 106 ? 15.766 12.742 -0.869 1 98.88 106 THR A N 1
ATOM 830 C CA . THR A 1 106 ? 14.516 13.438 -0.562 1 98.88 106 THR A CA 1
ATOM 831 C C . THR A 1 106 ? 14.477 13.852 0.907 1 98.88 106 THR A C 1
ATOM 833 O O . THR A 1 106 ? 14.125 14.984 1.228 1 98.88 106 THR A O 1
ATOM 836 N N . TYR A 1 107 ? 14.852 12.93 1.812 1 98.94 107 TYR A N 1
ATOM 837 C CA . TYR A 1 107 ? 14.773 13.219 3.238 1 98.94 107 TYR A CA 1
ATOM 838 C C . TYR A 1 107 ? 15.836 14.227 3.648 1 98.94 107 TYR A C 1
ATOM 840 O O . TYR A 1 107 ? 15.617 15.055 4.539 1 98.94 107 TYR A O 1
ATOM 848 N N . GLU A 1 108 ? 17.031 14.164 3.002 1 98.94 108 GLU A N 1
ATOM 849 C CA . GLU A 1 108 ? 18.031 15.195 3.248 1 98.94 108 GLU A CA 1
ATOM 850 C C . GLU A 1 108 ? 17.516 16.578 2.846 1 98.94 108 GLU A C 1
ATOM 852 O O . GLU A 1 108 ? 17.688 17.547 3.586 1 98.94 108 GLU A O 1
ATOM 857 N N . ALA A 1 109 ?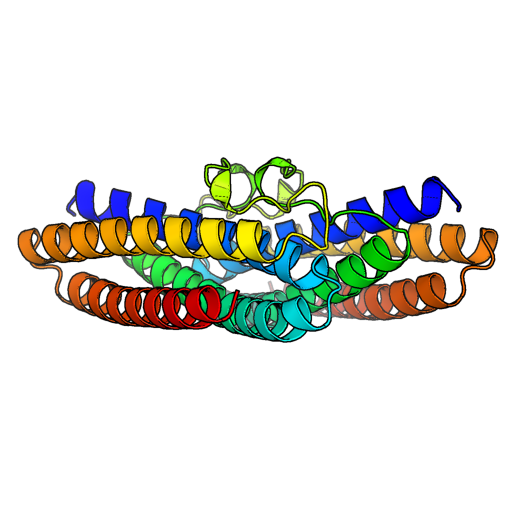 16.906 16.625 1.691 1 98.88 109 ALA A N 1
ATOM 858 C CA . ALA A 1 109 ? 16.312 17.875 1.245 1 98.88 109 ALA A CA 1
ATOM 859 C C . ALA A 1 109 ? 15.219 18.344 2.207 1 98.88 109 ALA A C 1
ATOM 861 O O . ALA A 1 109 ? 15.094 19.531 2.488 1 98.88 109 ALA A O 1
ATOM 862 N N . LEU A 1 110 ? 14.391 17.438 2.693 1 98.88 110 LEU A N 1
ATOM 863 C CA . LEU A 1 110 ? 13.297 17.766 3.602 1 98.88 110 LEU A CA 1
ATOM 864 C C . LEU A 1 110 ? 13.836 18.281 4.93 1 98.88 110 LEU A C 1
ATOM 866 O O . LEU A 1 110 ? 13.281 19.234 5.5 1 98.88 110 LEU A O 1
ATOM 870 N N . VAL A 1 111 ? 14.914 17.672 5.473 1 98.88 111 VAL A N 1
ATOM 871 C CA . VAL A 1 111 ? 15.547 18.141 6.703 1 98.88 111 VAL A CA 1
ATOM 872 C C . VAL A 1 111 ? 15.992 19.594 6.535 1 98.88 111 VAL A C 1
ATOM 874 O O . VAL A 1 111 ? 15.672 20.438 7.363 1 98.88 111 VAL A O 1
ATOM 877 N N . VAL A 1 112 ? 16.672 19.875 5.453 1 98.75 112 VAL A N 1
ATOM 878 C CA . VAL A 1 112 ? 17.188 21.203 5.199 1 98.75 112 VAL A CA 1
ATOM 879 C C . VAL A 1 112 ? 16.047 22.203 5.07 1 98.75 112 VAL A C 1
ATOM 881 O O . VAL A 1 112 ? 16.047 23.25 5.711 1 98.75 112 VAL A O 1
ATOM 884 N N . ALA A 1 113 ? 15.023 21.859 4.23 1 98.75 113 ALA A N 1
ATOM 885 C CA . ALA A 1 113 ? 13.875 22.75 4.027 1 98.75 113 ALA A CA 1
ATOM 886 C C . ALA A 1 113 ? 13.156 23.016 5.34 1 98.75 113 ALA A C 1
ATOM 888 O O . ALA A 1 113 ? 12.742 24.156 5.602 1 98.75 113 ALA A O 1
ATOM 889 N N . ALA A 1 114 ? 12.953 22 6.18 1 98.75 114 ALA A N 1
ATOM 890 C CA . ALA A 1 114 ? 12.25 22.125 7.453 1 98.75 114 ALA A CA 1
ATOM 891 C C . ALA A 1 114 ? 13.031 23 8.43 1 98.75 114 ALA A C 1
ATOM 893 O O . ALA A 1 114 ? 12.453 23.844 9.117 1 98.75 114 ALA A O 1
ATOM 894 N N . GLU A 1 115 ? 14.336 22.797 8.484 1 98.38 115 GLU A N 1
ATOM 895 C CA . GLU A 1 115 ? 15.18 23.609 9.352 1 98.38 115 GLU A CA 1
ATOM 896 C C . GLU A 1 115 ? 15.156 25.078 8.93 1 98.38 115 GLU A C 1
ATOM 898 O O . GLU A 1 115 ? 15.055 25.969 9.773 1 98.38 115 GLU A O 1
ATOM 903 N N . ASP A 1 116 ? 15.281 25.266 7.648 1 98.19 116 ASP A N 1
ATOM 904 C CA . ASP A 1 116 ? 15.25 26.625 7.117 1 98.19 116 ASP A CA 1
ATOM 905 C C . ASP A 1 116 ? 13.93 27.312 7.469 1 98.19 116 ASP A C 1
ATOM 907 O O . ASP A 1 116 ? 13.891 28.531 7.629 1 98.19 116 ASP A O 1
ATOM 911 N N . ALA A 1 117 ? 12.875 26.5 7.602 1 97.81 117 ALA A N 1
ATOM 912 C CA . ALA A 1 117 ? 11.547 27.031 7.902 1 97.81 117 ALA A CA 1
ATOM 913 C C . ALA A 1 117 ? 11.289 27.047 9.406 1 97.81 117 ALA A C 1
ATOM 915 O O . ALA A 1 117 ? 10.172 27.328 9.844 1 97.81 117 ALA A O 1
ATOM 916 N N . ASP A 1 118 ? 12.234 26.688 10.195 1 97.88 118 ASP A N 1
ATOM 917 C CA . ASP A 1 118 ? 12.125 26.562 11.648 1 97.88 118 ASP A CA 1
ATOM 918 C C . ASP A 1 118 ? 11.016 25.594 12.031 1 97.88 118 ASP A C 1
ATOM 920 O O . ASP A 1 118 ? 10.297 25.828 13.016 1 97.88 118 ASP A O 1
ATOM 924 N N . ASP A 1 119 ? 10.781 24.641 11.234 1 98.06 119 ASP A N 1
ATOM 925 C CA . ASP A 1 119 ? 9.836 23.562 11.492 1 98.06 119 ASP A CA 1
ATOM 926 C C . ASP A 1 119 ? 10.555 22.344 12.094 1 98.06 119 ASP A C 1
ATOM 928 O O . ASP A 1 119 ? 10.859 21.391 11.391 1 98.06 119 ASP A O 1
ATOM 932 N N . TYR A 1 120 ? 10.695 22.312 13.367 1 98.38 120 TYR A N 1
ATOM 933 C CA . TYR A 1 120 ? 11.539 21.359 14.062 1 98.38 120 TYR A CA 1
ATOM 934 C C . TYR A 1 120 ? 10.883 19.984 14.125 1 98.38 120 TYR A C 1
ATOM 936 O O . TYR A 1 120 ? 11.57 18.953 14.172 1 98.38 120 TYR A O 1
ATOM 944 N N . VAL A 1 121 ? 9.586 19.953 14.164 1 98.75 121 VAL A N 1
ATOM 945 C CA . VAL A 1 121 ? 8.875 18.688 14.211 1 98.75 121 VAL A CA 1
ATOM 946 C C . VAL A 1 121 ? 9.078 17.938 12.891 1 98.75 121 VAL A C 1
ATOM 948 O O . VAL A 1 121 ? 9.398 16.734 12.898 1 98.75 121 VAL A O 1
ATOM 951 N N . THR A 1 122 ? 8.938 18.656 11.781 1 98.81 122 THR A N 1
ATOM 952 C CA . THR A 1 122 ? 9.164 18.047 10.477 1 98.81 122 THR A CA 1
ATOM 953 C C . THR A 1 122 ? 10.633 17.656 10.32 1 98.81 122 THR A C 1
ATOM 955 O O . THR A 1 122 ? 10.945 16.594 9.773 1 98.81 122 THR A O 1
ATOM 958 N N . ALA A 1 123 ? 11.555 18.516 10.734 1 98.88 123 ALA A N 1
ATOM 959 C CA . ALA A 1 123 ? 12.977 18.203 10.648 1 98.88 123 ALA A CA 1
ATOM 960 C C . ALA A 1 123 ? 13.297 16.922 11.406 1 98.88 123 ALA A C 1
ATOM 962 O O . ALA A 1 123 ? 14.062 16.078 10.922 1 98.88 123 ALA A O 1
ATOM 963 N N . ASP A 1 124 ? 12.75 16.766 12.57 1 98.94 124 ASP A N 1
ATOM 964 C CA . ASP A 1 124 ? 12.977 15.578 13.391 1 98.94 124 ASP A CA 1
ATOM 965 C C . ASP A 1 124 ? 12.422 14.336 12.703 1 98.94 124 ASP A C 1
ATOM 967 O O . ASP A 1 124 ? 13.086 13.297 12.656 1 98.94 124 ASP A O 1
ATOM 971 N N . LEU A 1 125 ? 11.188 14.375 12.18 1 98.94 125 LEU A N 1
ATOM 972 C CA . LEU A 1 125 ? 10.586 13.273 11.445 1 98.94 125 LEU A CA 1
ATOM 973 C C . LEU A 1 125 ? 11.445 12.867 10.258 1 98.94 125 LEU A C 1
ATOM 975 O O . LEU A 1 125 ? 11.742 11.68 10.078 1 98.94 125 LEU A O 1
ATOM 979 N N . ALA A 1 126 ? 11.812 13.859 9.469 1 98.94 126 ALA A N 1
ATOM 980 C CA . ALA A 1 126 ? 12.633 13.594 8.289 1 98.94 126 ALA A CA 1
ATOM 981 C C . ALA A 1 126 ? 13.953 12.93 8.672 1 98.94 126 ALA A C 1
ATOM 983 O O . ALA A 1 126 ? 14.422 12.031 7.977 1 98.94 126 ALA A O 1
ATOM 984 N N . THR A 1 127 ? 14.57 13.383 9.734 1 98.94 127 THR A N 1
ATOM 985 C CA . THR A 1 127 ? 15.836 12.812 10.203 1 98.94 127 THR A CA 1
ATOM 986 C C . THR A 1 127 ? 15.648 11.352 10.602 1 98.94 127 THR A C 1
ATOM 988 O O . THR A 1 127 ? 16.5 10.508 10.289 1 98.94 127 THR A O 1
ATOM 991 N N . GLU A 1 128 ? 14.578 11.016 11.305 1 98.94 128 GLU A N 1
ATOM 992 C CA . GLU A 1 128 ? 14.289 9.641 11.688 1 98.94 128 GLU A CA 1
ATOM 993 C C . GLU A 1 128 ? 14.117 8.75 10.461 1 98.94 128 GLU A C 1
ATOM 995 O O . GLU A 1 128 ? 14.68 7.652 10.406 1 98.94 128 GLU A O 1
ATOM 1000 N N . LEU A 1 129 ? 13.32 9.219 9.516 1 98.94 129 LEU A N 1
ATOM 1001 C CA . LEU A 1 129 ? 13.094 8.43 8.312 1 98.94 129 LEU A CA 1
ATOM 1002 C C . LEU A 1 129 ? 14.367 8.297 7.488 1 98.94 129 LEU A C 1
ATOM 1004 O O . LEU A 1 129 ? 14.609 7.262 6.867 1 98.94 129 LEU A O 1
ATOM 1008 N N . LEU A 1 130 ? 15.18 9.383 7.43 1 98.94 130 LEU A N 1
ATOM 1009 C CA . LEU A 1 130 ? 16.484 9.352 6.777 1 98.94 130 LEU A CA 1
ATOM 1010 C C . LEU A 1 130 ? 17.359 8.25 7.359 1 98.94 130 LEU A C 1
ATOM 1012 O O . LEU A 1 130 ? 17.969 7.48 6.617 1 98.94 130 LEU A O 1
ATOM 1016 N N . ALA A 1 131 ? 17.422 8.148 8.68 1 98.94 131 ALA A N 1
ATOM 1017 C CA . ALA A 1 131 ? 18.203 7.113 9.336 1 98.94 131 ALA A CA 1
ATOM 1018 C C . ALA A 1 131 ? 17.734 5.719 8.938 1 98.94 131 ALA A C 1
ATOM 1020 O O . ALA A 1 131 ? 18.547 4.828 8.68 1 98.94 131 ALA A O 1
ATOM 1021 N N . ASP A 1 132 ? 16.438 5.512 8.883 1 98.88 132 ASP A N 1
ATOM 1022 C CA . ASP A 1 132 ? 15.875 4.227 8.484 1 98.88 132 ASP A CA 1
ATOM 1023 C C . ASP A 1 132 ? 16.281 3.869 7.051 1 98.88 132 ASP A C 1
ATOM 1025 O O . ASP A 1 132 ? 16.688 2.742 6.777 1 98.88 132 ASP A O 1
ATOM 1029 N N . GLU A 1 133 ? 16.156 4.844 6.168 1 98.81 133 GLU A N 1
ATOM 1030 C CA . GLU A 1 133 ? 16.469 4.566 4.77 1 98.81 133 GLU A CA 1
ATOM 1031 C C . GLU A 1 133 ? 17.953 4.305 4.582 1 98.81 133 GLU A C 1
ATOM 1033 O O . GLU A 1 133 ? 18.344 3.502 3.732 1 98.81 133 GLU A O 1
ATOM 1038 N N . GLN A 1 134 ? 18.797 5.055 5.316 1 98.88 134 GLN A N 1
ATOM 1039 C CA . GLN A 1 134 ? 20.234 4.773 5.281 1 98.88 134 GLN A CA 1
ATOM 1040 C C . GLN A 1 134 ? 20.531 3.355 5.766 1 98.88 134 GLN A C 1
ATOM 1042 O O . GLN A 1 134 ? 21.359 2.66 5.188 1 98.88 134 GLN A O 1
ATOM 1047 N N . ALA A 1 135 ? 19.859 2.916 6.801 1 98.75 135 ALA A N 1
ATOM 1048 C CA . ALA A 1 135 ? 20.016 1.549 7.289 1 98.75 135 ALA A CA 1
ATOM 1049 C C . ALA A 1 135 ? 19.547 0.538 6.246 1 98.75 135 ALA A C 1
ATOM 1051 O O . ALA A 1 135 ? 20.188 -0.495 6.043 1 98.75 135 ALA A O 1
ATOM 1052 N N . HIS A 1 136 ? 18.422 0.772 5.582 1 98.56 136 HIS A N 1
ATOM 1053 C CA . HIS A 1 136 ? 17.938 -0.092 4.508 1 98.56 136 HIS A CA 1
ATOM 1054 C C . HIS A 1 136 ? 18.969 -0.223 3.4 1 98.56 136 HIS A C 1
ATOM 1056 O O . HIS A 1 136 ? 19.281 -1.332 2.955 1 98.56 136 HIS A O 1
ATOM 1062 N N . LYS A 1 137 ? 19.484 0.931 2.953 1 98.56 137 LYS A N 1
ATOM 1063 C CA . LYS A 1 137 ? 20.484 0.914 1.893 1 98.56 137 LYS A CA 1
ATOM 1064 C C . LYS A 1 137 ? 21.703 0.105 2.309 1 98.56 137 LYS A C 1
ATOM 1066 O O . LYS A 1 137 ? 22.203 -0.725 1.543 1 98.56 137 LYS A O 1
ATOM 1071 N N . ALA A 1 138 ? 22.203 0.333 3.523 1 98.44 138 ALA A N 1
ATOM 1072 C CA . ALA A 1 138 ? 23.375 -0.384 4.027 1 98.44 138 ALA A CA 1
ATOM 1073 C C . ALA A 1 138 ? 23.141 -1.892 4.027 1 98.44 138 ALA A C 1
ATOM 1075 O O . ALA A 1 138 ? 24.016 -2.664 3.645 1 98.44 138 ALA A O 1
ATOM 1076 N N . ALA A 1 139 ? 21.938 -2.314 4.5 1 97.62 139 ALA A N 1
ATOM 1077 C CA . ALA A 1 139 ? 21.594 -3.73 4.527 1 97.62 139 ALA A CA 1
ATOM 1078 C C . ALA A 1 139 ? 21.641 -4.332 3.125 1 97.62 139 ALA A C 1
ATOM 1080 O O . ALA A 1 139 ? 22.188 -5.422 2.928 1 97.62 139 ALA A O 1
ATOM 1081 N N . PHE A 1 140 ? 21.125 -3.609 2.131 1 97.75 140 PHE A N 1
ATOM 1082 C CA . PHE A 1 140 ? 21.031 -4.156 0.782 1 97.75 140 PHE A CA 1
ATOM 1083 C C . PHE A 1 140 ? 22.391 -4.09 0.087 1 97.75 140 PHE A C 1
ATOM 1085 O O . PHE A 1 140 ? 22.703 -4.93 -0.76 1 97.75 140 PHE A O 1
ATOM 1092 N N . LEU A 1 141 ? 23.234 -3.055 0.443 1 97.94 141 LEU A N 1
ATOM 1093 C CA . LEU A 1 141 ? 24.609 -3.049 -0.04 1 97.94 141 LEU A CA 1
ATOM 1094 C C . LEU A 1 141 ? 25.375 -4.273 0.46 1 97.94 141 LEU A C 1
ATOM 1096 O O . LEU A 1 141 ? 26.141 -4.883 -0.288 1 97.94 141 LEU A O 1
ATOM 1100 N N . SER A 1 142 ? 25.141 -4.613 1.727 1 96.81 142 SER A N 1
ATOM 1101 C CA . SER A 1 142 ? 25.766 -5.801 2.299 1 96.81 142 SER A CA 1
ATOM 1102 C C . SER A 1 142 ? 25.281 -7.07 1.592 1 96.81 142 SER A C 1
ATOM 1104 O O . SER A 1 142 ? 26.094 -7.957 1.3 1 96.81 142 SER A O 1
ATOM 1106 N N . ILE A 1 143 ? 24.031 -7.246 1.318 1 95.75 143 ILE A N 1
ATOM 1107 C CA . ILE A 1 143 ? 23.453 -8.383 0.612 1 95.75 143 ILE A CA 1
ATOM 1108 C C . ILE A 1 143 ? 24.062 -8.484 -0.787 1 95.75 143 ILE A C 1
ATOM 1110 O O . ILE A 1 143 ? 24.375 -9.578 -1.259 1 95.75 143 ILE A O 1
ATOM 1114 N N . LYS A 1 144 ? 24.234 -7.359 -1.433 1 95.19 144 LYS A N 1
ATOM 1115 C CA . LYS A 1 144 ? 24.781 -7.309 -2.787 1 95.19 144 LYS A CA 1
ATOM 1116 C C . LYS A 1 144 ? 26.172 -7.918 -2.842 1 95.19 144 LYS A C 1
ATOM 1118 O O . LYS A 1 144 ? 26.531 -8.57 -3.822 1 95.19 144 LYS A O 1
ATOM 1123 N N . LYS A 1 145 ? 26.922 -7.824 -1.773 1 94.94 145 LYS A N 1
ATOM 1124 C CA . LYS A 1 145 ? 28.281 -8.352 -1.729 1 94.94 145 LYS A CA 1
ATOM 1125 C C . LYS A 1 145 ? 28.281 -9.875 -1.729 1 94.94 145 LYS A C 1
ATOM 1127 O O . LYS A 1 145 ? 29.297 -10.5 -2.053 1 94.94 145 LYS A O 1
ATOM 1132 N N . SER A 1 146 ? 27.156 -10.414 -1.368 1 88.44 146 SER A N 1
ATOM 1133 C CA . SER A 1 146 ? 27.047 -11.867 -1.336 1 88.44 146 SER A CA 1
ATOM 1134 C C . SER A 1 146 ? 26.672 -12.422 -2.703 1 88.44 146 SER A C 1
ATOM 1136 O O . SER A 1 146 ? 26.641 -13.641 -2.898 1 88.44 146 SER A O 1
ATOM 1138 N N . PHE A 1 147 ? 26.344 -11.617 -3.705 1 85.06 147 PHE A N 1
ATOM 1139 C CA . PHE A 1 147 ? 25.984 -12.023 -5.059 1 85.06 147 PHE A CA 1
ATOM 1140 C C . PHE A 1 147 ? 27.141 -11.742 -6.023 1 85.06 147 PHE A C 1
ATOM 1142 O O . PHE A 1 147 ? 27.359 -12.5 -6.969 1 85.06 147 PHE A O 1
ATOM 1149 N N . MET B 1 1 ? -4.586 -23.609 -17.641 1 54.47 1 MET B N 1
ATOM 1150 C CA . MET B 1 1 ? -4.801 -22.656 -16.562 1 54.47 1 MET B CA 1
ATOM 1151 C C . MET B 1 1 ? -5.906 -21.656 -16.922 1 54.47 1 MET B C 1
ATOM 1153 O O . MET B 1 1 ? -6.09 -21.328 -18.094 1 54.47 1 MET B O 1
ATOM 1157 N N . SER B 1 2 ? -7.113 -21.531 -16.062 1 72.06 2 SER B N 1
ATOM 1158 C CA . SER B 1 2 ? -8.219 -20.734 -16.594 1 72.06 2 SER B CA 1
ATOM 1159 C C . SER B 1 2 ? -7.895 -19.25 -16.594 1 72.06 2 SER B C 1
ATOM 1161 O O . SER B 1 2 ? -7.438 -18.719 -15.578 1 72.06 2 SER B O 1
ATOM 1163 N N . ASP B 1 3 ? -7.703 -18.672 -17.828 1 91.62 3 ASP B N 1
ATOM 1164 C CA . ASP B 1 3 ? -7.48 -17.25 -18.109 1 91.62 3 ASP B CA 1
ATOM 1165 C C . ASP B 1 3 ? -8.375 -16.375 -17.234 1 91.62 3 ASP B C 1
ATOM 1167 O O . ASP B 1 3 ? -7.938 -15.32 -16.766 1 91.62 3 ASP B O 1
ATOM 1171 N N . GLU B 1 4 ? -9.453 -17 -16.906 1 97.44 4 GLU B N 1
ATOM 1172 C CA . GLU B 1 4 ? -10.414 -16.219 -16.125 1 97.44 4 GLU B CA 1
ATOM 1173 C C . GLU B 1 4 ? -9.984 -16.125 -14.664 1 97.44 4 GLU B C 1
ATOM 1175 O O . GLU B 1 4 ? -10.094 -15.07 -14.047 1 97.44 4 GLU B O 1
ATOM 1180 N N . VAL B 1 5 ? -9.523 -17.219 -14.078 1 98.5 5 VAL B N 1
ATOM 1181 C CA . VAL B 1 5 ? -9.055 -17.25 -12.695 1 98.5 5 VAL B CA 1
ATOM 1182 C C . VAL B 1 5 ? -7.895 -16.281 -12.516 1 98.5 5 VAL B C 1
ATOM 1184 O O . VAL B 1 5 ? -7.891 -15.469 -11.586 1 98.5 5 VAL B O 1
ATOM 1187 N N . VAL B 1 6 ? -6.941 -16.281 -13.414 1 98.56 6 VAL B N 1
ATOM 1188 C CA . VAL B 1 6 ? -5.758 -15.438 -13.328 1 98.56 6 VAL B CA 1
ATOM 1189 C C . VAL B 1 6 ? -6.156 -13.969 -13.461 1 98.56 6 VAL B C 1
ATOM 1191 O O . VAL B 1 6 ? -5.648 -13.117 -12.734 1 98.56 6 VAL B O 1
ATOM 1194 N N . ASP B 1 7 ? -7.121 -13.734 -14.391 1 98.44 7 ASP B N 1
ATOM 1195 C CA . ASP B 1 7 ? -7.594 -12.367 -14.57 1 98.44 7 ASP B CA 1
ATOM 1196 C C . ASP B 1 7 ? -8.242 -11.836 -13.289 1 98.44 7 ASP B C 1
ATOM 1198 O O . ASP B 1 7 ? -8 -10.695 -12.898 1 98.44 7 ASP B O 1
ATOM 1202 N N . LEU B 1 8 ? -9.047 -12.609 -12.641 1 98.81 8 LEU B N 1
ATOM 1203 C CA . LEU B 1 8 ? -9.734 -12.211 -11.414 1 98.81 8 LEU B CA 1
ATOM 1204 C C . LEU B 1 8 ? -8.75 -12.07 -10.258 1 98.81 8 LEU B C 1
ATOM 1206 O O . LEU B 1 8 ? -8.891 -11.18 -9.422 1 98.81 8 LEU B O 1
ATOM 1210 N N . LEU B 1 9 ? -7.734 -12.969 -10.188 1 98.81 9 LEU B N 1
ATOM 1211 C CA . LEU B 1 9 ? -6.684 -12.859 -9.18 1 98.81 9 LEU B CA 1
ATOM 1212 C C . LEU B 1 9 ? -5.941 -11.531 -9.312 1 98.81 9 LEU B C 1
ATOM 1214 O O . LEU B 1 9 ? -5.699 -10.852 -8.312 1 98.81 9 LEU B O 1
ATOM 1218 N N . GLU B 1 10 ? -5.633 -11.211 -10.523 1 98.69 10 GLU B N 1
ATOM 1219 C CA . GLU B 1 10 ? -4.898 -9.977 -10.766 1 98.69 10 GLU B CA 1
ATOM 1220 C C . GLU B 1 10 ? -5.738 -8.758 -10.391 1 98.69 10 GLU B C 1
ATOM 1222 O O . GLU B 1 10 ? -5.238 -7.816 -9.766 1 98.69 10 GLU B O 1
ATOM 1227 N N . GLN B 1 11 ? -6.973 -8.82 -10.789 1 98.56 11 GLN B N 1
ATOM 1228 C CA . GLN B 1 11 ? -7.879 -7.727 -10.445 1 98.56 11 GLN B CA 1
ATOM 1229 C C . GLN B 1 11 ? -7.992 -7.559 -8.938 1 98.56 11 GLN B C 1
ATOM 1231 O O . GLN B 1 11 ? -7.906 -6.441 -8.422 1 98.56 11 GLN B O 1
ATOM 1236 N N . ALA B 1 12 ? -8.188 -8.625 -8.242 1 98.88 12 ALA B N 1
ATOM 1237 C CA . ALA B 1 12 ? -8.32 -8.586 -6.789 1 98.88 12 ALA B CA 1
ATOM 1238 C C . ALA B 1 12 ? -7.047 -8.055 -6.137 1 98.88 12 ALA B C 1
ATOM 1240 O O . ALA B 1 12 ? -7.105 -7.254 -5.203 1 98.88 12 ALA B O 1
ATOM 1241 N N . TYR B 1 13 ? -5.867 -8.539 -6.617 1 98.94 13 TYR B N 1
ATOM 1242 C CA . TYR B 1 13 ? -4.578 -8.078 -6.113 1 98.94 13 TYR B CA 1
ATOM 1243 C C . TYR B 1 13 ? -4.449 -6.566 -6.234 1 98.94 13 TYR B C 1
ATOM 1245 O O . TYR B 1 13 ? -4.152 -5.879 -5.254 1 98.94 13 TYR B O 1
ATOM 1253 N N . VAL B 1 14 ? -4.75 -6.043 -7.402 1 98.88 14 VAL B N 1
ATOM 1254 C CA . VAL B 1 14 ? -4.598 -4.617 -7.676 1 98.88 14 VAL B CA 1
ATOM 1255 C C . VAL B 1 14 ? -5.602 -3.824 -6.84 1 98.88 14 VAL B C 1
ATOM 1257 O O . VAL B 1 14 ? -5.27 -2.77 -6.293 1 98.88 14 VAL B O 1
ATOM 1260 N N . ASP B 1 15 ? -6.801 -4.379 -6.738 1 98.81 15 ASP B N 1
ATOM 1261 C CA . ASP B 1 15 ? -7.832 -3.713 -5.949 1 98.81 15 ASP B CA 1
ATOM 1262 C C . ASP B 1 15 ? -7.418 -3.598 -4.484 1 98.81 15 ASP B C 1
ATOM 1264 O O . ASP B 1 15 ? -7.629 -2.559 -3.854 1 98.81 15 ASP B O 1
ATOM 1268 N N . GLU B 1 16 ? -6.859 -4.645 -3.918 1 98.94 16 GLU B N 1
ATOM 1269 C CA . GLU B 1 16 ? -6.434 -4.617 -2.521 1 98.94 16 GLU B CA 1
ATOM 1270 C C . GLU B 1 16 ? -5.297 -3.617 -2.312 1 98.94 16 GLU B C 1
ATOM 1272 O O . GLU B 1 16 ? -5.281 -2.885 -1.32 1 98.94 16 GLU B O 1
ATOM 1277 N N . VAL B 1 17 ? -4.352 -3.588 -3.217 1 98.94 17 VAL B N 1
ATOM 1278 C CA . VAL B 1 17 ? -3.248 -2.637 -3.137 1 98.94 17 VAL B CA 1
ATOM 1279 C C . VAL B 1 17 ? -3.793 -1.21 -3.184 1 98.94 17 VAL B C 1
ATOM 1281 O O . VAL B 1 17 ? -3.381 -0.356 -2.395 1 98.94 17 VAL B O 1
ATOM 1284 N N . GLU B 1 18 ? -4.707 -0.987 -4.098 1 98.94 18 GLU B N 1
ATOM 1285 C CA . GLU B 1 18 ? -5.305 0.34 -4.203 1 98.94 18 GLU B CA 1
ATOM 1286 C C . GLU B 1 18 ? -6.066 0.703 -2.932 1 98.94 18 GLU B C 1
ATOM 1288 O O . GLU B 1 18 ? -6.016 1.848 -2.475 1 98.94 18 GLU B O 1
ATOM 1293 N N . THR B 1 19 ? -6.789 -0.302 -2.406 1 98.94 19 THR B N 1
ATOM 1294 C CA . THR B 1 19 ? -7.543 -0.076 -1.177 1 98.94 19 THR B CA 1
ATOM 1295 C C . THR B 1 19 ? -6.609 0.314 -0.035 1 98.94 19 THR B C 1
ATOM 1297 O O . THR B 1 19 ? -6.941 1.177 0.78 1 98.94 19 THR B O 1
ATOM 1300 N N . VAL B 1 20 ? -5.457 -0.281 0.053 1 98.94 20 VAL B N 1
ATOM 1301 C CA . VAL B 1 20 ? -4.457 0.08 1.051 1 98.94 20 VAL B CA 1
ATOM 1302 C C . VAL B 1 20 ? -4.125 1.566 0.938 1 98.94 20 VAL B C 1
ATOM 1304 O O . VAL B 1 20 ? -4.129 2.287 1.938 1 98.94 20 VAL B O 1
ATOM 1307 N N . MET B 1 21 ? -3.904 2.043 -0.296 1 98.88 21 MET B N 1
ATOM 1308 C CA . MET B 1 21 ? -3.586 3.447 -0.54 1 98.88 21 MET B CA 1
ATOM 1309 C C . MET B 1 21 ? -4.711 4.352 -0.052 1 98.88 21 MET B C 1
ATOM 1311 O O . MET B 1 21 ? -4.461 5.34 0.644 1 98.88 21 MET B O 1
ATOM 1315 N N . ASN B 1 22 ? -5.887 4.012 -0.407 1 98.94 22 ASN B N 1
ATOM 1316 C CA . ASN B 1 22 ? -7.031 4.875 -0.145 1 98.94 22 ASN B CA 1
ATOM 1317 C C . ASN B 1 22 ? -7.43 4.852 1.329 1 98.94 22 ASN B C 1
ATOM 1319 O O . ASN B 1 22 ? -7.801 5.883 1.893 1 98.94 22 ASN B O 1
ATOM 1323 N N . TYR B 1 23 ? -7.406 3.635 1.936 1 98.88 23 TYR B N 1
ATOM 1324 C CA . TYR B 1 23 ? -7.719 3.551 3.357 1 98.88 23 TYR B CA 1
ATOM 1325 C C . TYR B 1 23 ? -6.707 4.332 4.188 1 98.88 23 TYR B C 1
ATOM 1327 O O . TYR B 1 23 ? -7.074 4.996 5.16 1 98.88 23 TYR B O 1
ATOM 1335 N N . LEU B 1 24 ? -5.465 4.258 3.814 1 98.88 24 LEU B N 1
ATOM 1336 C CA . LEU B 1 24 ? -4.426 5.016 4.5 1 98.88 24 LEU B CA 1
ATOM 1337 C C . LEU B 1 24 ? -4.703 6.512 4.418 1 98.88 24 LEU B C 1
ATOM 1339 O O . LEU B 1 24 ? -4.723 7.199 5.441 1 98.88 24 LEU B O 1
ATOM 1343 N N . ALA B 1 25 ? -4.992 6.996 3.246 1 98.75 25 ALA B N 1
ATOM 1344 C CA . ALA B 1 25 ? -5.23 8.422 3.033 1 98.75 25 ALA B CA 1
ATOM 1345 C C . ALA B 1 25 ? -6.441 8.898 3.83 1 98.75 25 ALA B C 1
ATOM 1347 O O . ALA B 1 25 ? -6.387 9.938 4.496 1 98.75 25 ALA B O 1
ATOM 1348 N N . ASN B 1 26 ? -7.512 8.133 3.82 1 98.5 26 ASN B N 1
ATOM 1349 C CA . ASN B 1 26 ? -8.734 8.508 4.527 1 98.5 26 ASN B CA 1
ATOM 1350 C C . ASN B 1 26 ? -8.531 8.477 6.043 1 98.5 26 ASN B C 1
ATOM 1352 O O . ASN B 1 26 ? -9 9.375 6.75 1 98.5 26 ASN B O 1
ATOM 1356 N N . ALA B 1 27 ? -7.875 7.395 6.504 1 97.88 27 ALA B N 1
ATOM 1357 C CA 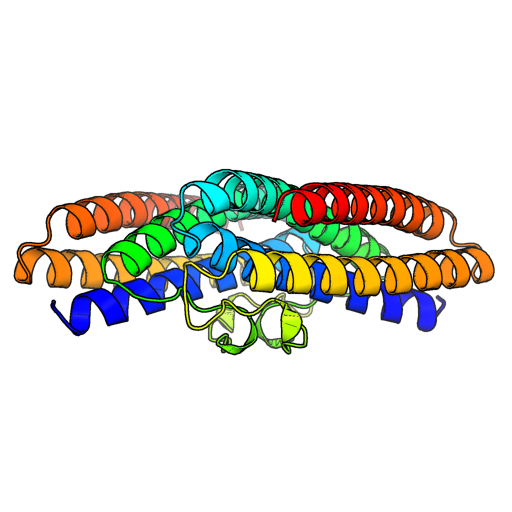. ALA B 1 27 ? -7.637 7.258 7.938 1 97.88 27 ALA B CA 1
ATOM 1358 C C . ALA B 1 27 ? -6.848 8.445 8.484 1 97.88 27 ALA B C 1
ATOM 1360 O O . ALA B 1 27 ? -7.117 8.93 9.586 1 97.88 27 ALA B O 1
ATOM 1361 N N . ILE B 1 28 ? -5.887 8.906 7.703 1 97.69 28 ILE B N 1
ATOM 1362 C CA . ILE B 1 28 ? -5.027 10.016 8.094 1 97.69 28 ILE B CA 1
ATOM 1363 C C . ILE B 1 28 ? -5.82 11.32 8.062 1 97.69 28 ILE B C 1
ATOM 1365 O O . ILE B 1 28 ? -5.66 12.18 8.93 1 97.69 28 ILE B O 1
ATOM 1369 N N . TYR B 1 29 ? -6.656 11.477 7.086 1 96.38 29 TYR B N 1
ATOM 1370 C CA . TYR B 1 29 ? -7.316 12.734 6.762 1 96.38 29 TYR B CA 1
ATOM 1371 C C . TYR B 1 29 ? -8.438 13.039 7.75 1 96.38 29 TYR B C 1
ATOM 1373 O O . TYR B 1 29 ? -8.672 14.195 8.102 1 96.38 29 TYR B O 1
ATOM 1381 N N . LEU B 1 30 ? -9.125 12.039 8.234 1 92 30 LEU B N 1
ATOM 1382 C CA . LEU B 1 30 ? -10.281 12.258 9.094 1 92 30 LEU B CA 1
ATOM 1383 C C . LEU B 1 30 ? -9.852 12.867 10.43 1 92 30 LEU B C 1
ATOM 1385 O O . LEU B 1 30 ? -8.883 12.414 11.039 1 92 30 LEU B O 1
ATOM 1389 N N . GLU B 1 31 ? -10.523 13.938 10.945 1 78 31 GLU B N 1
ATOM 1390 C CA . GLU B 1 31 ? -10.133 14.75 12.094 1 78 31 GLU B CA 1
ATOM 1391 C C . GLU B 1 31 ? -11.305 14.953 13.055 1 78 31 GLU B C 1
ATOM 1393 O O . GLU B 1 31 ? -11.438 16.016 13.664 1 78 31 GLU B O 1
ATOM 1398 N N . THR B 1 32 ? -12.25 14.266 13.016 1 78.38 32 THR B N 1
ATOM 1399 C CA . THR B 1 32 ? -13.328 14.508 13.969 1 78.38 32 THR B CA 1
ATOM 1400 C C . THR B 1 32 ? -13.367 13.414 15.031 1 78.38 32 THR B C 1
ATOM 1402 O O . THR B 1 32 ? -12.766 12.352 14.859 1 78.38 32 THR B O 1
ATOM 1405 N N . PHE B 1 33 ? -13.93 13.906 16.125 1 82 33 PHE B N 1
ATOM 1406 C CA . PHE B 1 33 ? -14.125 12.93 17.188 1 82 33 PHE B CA 1
ATOM 1407 C C . PHE B 1 33 ? -14.836 11.688 16.672 1 82 33 PHE B C 1
ATOM 1409 O O . PHE B 1 33 ? -14.414 10.562 16.938 1 82 33 PHE B O 1
ATOM 1416 N N . ASP B 1 34 ? -15.875 11.93 15.867 1 80.25 34 ASP B N 1
ATOM 1417 C CA . ASP B 1 34 ? -16.625 10.82 15.281 1 80.25 34 ASP B CA 1
ATOM 1418 C C . ASP B 1 34 ? -15.797 10.094 14.227 1 80.25 34 ASP B C 1
ATOM 1420 O O . ASP B 1 34 ? -15.977 8.891 14.008 1 80.25 34 ASP B O 1
ATOM 1424 N N . GLY B 1 35 ? -14.898 10.797 13.68 1 90.44 35 GLY B N 1
ATOM 1425 C CA . GLY B 1 35 ? -14.07 10.242 12.625 1 90.44 35 GLY B CA 1
ATOM 1426 C C . GLY B 1 35 ? -12.898 9.438 13.148 1 90.44 35 GLY B C 1
ATOM 1427 O O . GLY B 1 35 ? -12.289 8.664 12.406 1 90.44 35 GLY B O 1
ATOM 1428 N N . GLU B 1 36 ? -12.625 9.641 14.43 1 92.31 36 GLU B N 1
ATOM 1429 C CA . GLU B 1 36 ? -11.469 8.969 15.008 1 92.31 36 GLU B CA 1
ATOM 1430 C C . GLU B 1 36 ? -11.664 7.453 15.031 1 92.31 36 GLU B C 1
ATOM 1432 O O . GLU B 1 36 ? -10.742 6.699 14.703 1 92.31 36 GLU B O 1
ATOM 1437 N N . ASP B 1 37 ? -12.828 6.98 15.43 1 93 37 ASP B N 1
ATOM 1438 C CA . ASP B 1 37 ? -13.109 5.547 15.445 1 93 37 ASP B CA 1
ATOM 1439 C C . ASP B 1 37 ? -13.055 4.957 14.039 1 93 37 ASP B C 1
ATOM 1441 O O . ASP B 1 37 ? -12.516 3.867 13.844 1 93 37 ASP B O 1
ATOM 1445 N N . VAL B 1 38 ? -13.57 5.676 13.094 1 96.5 38 VAL B N 1
ATOM 1446 C CA . VAL B 1 38 ? -13.562 5.246 11.703 1 96.5 38 VAL B CA 1
ATOM 1447 C C . VAL B 1 38 ? -12.125 5.188 11.195 1 96.5 38 VAL B C 1
ATOM 1449 O O . VAL B 1 38 ? -11.734 4.23 10.516 1 96.5 38 VAL B O 1
ATOM 1452 N N . ALA B 1 39 ? -11.375 6.18 11.539 1 97.06 39 ALA B N 1
ATOM 1453 C CA . ALA B 1 39 ? -9.969 6.227 11.141 1 97.06 39 ALA B CA 1
ATOM 1454 C C . ALA B 1 39 ? -9.203 5.027 11.688 1 97.06 39 ALA B C 1
ATOM 1456 O O . ALA B 1 39 ? -8.391 4.422 10.984 1 97.06 39 ALA B O 1
ATOM 1457 N N . GLU B 1 40 ? -9.453 4.68 12.93 1 96.62 40 GLU B N 1
ATOM 1458 C CA . GLU B 1 40 ? -8.805 3.527 13.547 1 96.62 40 GLU B CA 1
ATOM 1459 C C . GLU B 1 40 ? -9.188 2.23 12.836 1 96.62 40 GLU B C 1
ATOM 1461 O O . GLU B 1 40 ? -8.336 1.371 12.602 1 96.62 40 GLU B O 1
ATOM 1466 N N . ASP B 1 41 ? -10.461 2.104 12.523 1 97 41 ASP B N 1
ATOM 1467 C CA . ASP B 1 41 ? -10.93 0.925 11.797 1 97 41 ASP B CA 1
ATOM 1468 C C . ASP B 1 41 ? -10.273 0.825 10.43 1 97 41 ASP B C 1
ATOM 1470 O O . ASP B 1 41 ? -9.852 -0.257 10.008 1 97 41 ASP B O 1
ATOM 1474 N N . LEU B 1 42 ? -10.164 1.975 9.742 1 98.31 42 LEU B N 1
ATOM 1475 C CA . LEU B 1 42 ? -9.539 1.997 8.43 1 98.31 42 LEU B CA 1
ATOM 1476 C C . LEU B 1 42 ? -8.062 1.613 8.516 1 98.31 42 LEU B C 1
ATOM 1478 O O . LEU B 1 42 ? -7.559 0.871 7.676 1 98.31 42 LEU B O 1
ATOM 1482 N N . MET B 1 43 ? -7.371 2.072 9.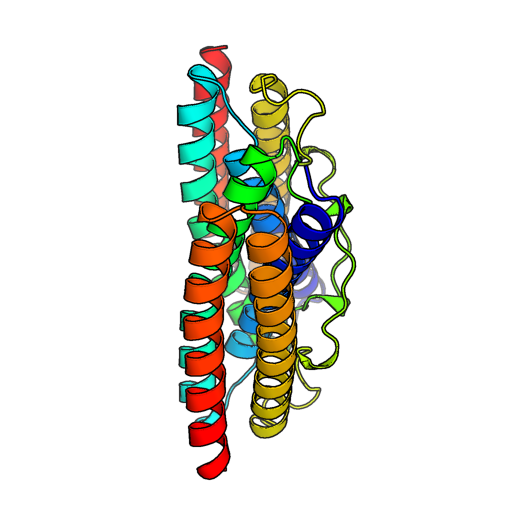547 1 97.94 43 MET B N 1
ATOM 1483 C CA . MET B 1 43 ? -5.957 1.748 9.711 1 97.94 43 MET B CA 1
ATOM 1484 C C . MET B 1 43 ? -5.77 0.257 9.969 1 97.94 43 MET B C 1
ATOM 1486 O O . MET B 1 43 ? -4.828 -0.351 9.453 1 97.94 43 MET B O 1
ATOM 1490 N N . GLU B 1 44 ? -6.641 -0.323 10.758 1 97.94 44 GLU B N 1
ATOM 1491 C CA . GLU B 1 44 ? -6.602 -1.769 10.961 1 97.94 44 GLU B CA 1
ATOM 1492 C C . GLU B 1 44 ? -6.832 -2.514 9.648 1 97.94 44 GLU B C 1
ATOM 1494 O O . GLU B 1 44 ? -6.137 -3.49 9.352 1 97.94 44 GLU B O 1
ATOM 1499 N N . ASP B 1 45 ? -7.754 -2.029 8.898 1 98.5 45 ASP B N 1
ATOM 1500 C CA . ASP B 1 45 ? -8.078 -2.67 7.629 1 98.5 45 ASP B CA 1
ATOM 1501 C C . ASP B 1 45 ? -6.938 -2.506 6.625 1 98.5 45 ASP B C 1
ATOM 1503 O O . ASP B 1 45 ? -6.734 -3.363 5.762 1 98.5 45 ASP B O 1
ATOM 1507 N N . VAL B 1 46 ? -6.172 -1.413 6.711 1 98.75 46 VAL B N 1
ATOM 1508 C CA . VAL B 1 46 ? -5 -1.235 5.859 1 98.75 46 VAL B CA 1
ATOM 1509 C C . VAL B 1 46 ? -4.086 -2.455 5.973 1 98.75 46 VAL B C 1
ATOM 1511 O O . VAL B 1 46 ? -3.666 -3.02 4.961 1 98.75 46 VAL B O 1
ATOM 1514 N N . GLN B 1 47 ? -3.846 -2.895 7.191 1 98.38 47 GLN B N 1
ATOM 1515 C CA . GLN B 1 47 ? -2.982 -4.051 7.418 1 98.38 47 GLN B CA 1
ATOM 1516 C C . GLN B 1 47 ? -3.613 -5.324 6.871 1 98.38 47 GLN B C 1
ATOM 1518 O O . GLN B 1 47 ? -2.932 -6.145 6.254 1 98.38 47 GLN B O 1
ATOM 1523 N N . GLU B 1 48 ? -4.848 -5.457 7.105 1 98.62 48 GLU B N 1
ATOM 1524 C CA . GLU B 1 48 ? -5.539 -6.648 6.625 1 98.62 48 GLU B CA 1
ATOM 1525 C C . GLU B 1 48 ? -5.531 -6.715 5.098 1 98.62 48 GLU B C 1
ATOM 1527 O O . GLU B 1 48 ? -5.262 -7.766 4.52 1 98.62 48 GLU B O 1
ATOM 1532 N N . GLU B 1 49 ? -5.844 -5.555 4.434 1 98.88 49 GLU B N 1
ATOM 1533 C CA . GLU B 1 49 ? -5.883 -5.527 2.975 1 98.88 49 GLU B CA 1
ATOM 1534 C C . GLU B 1 49 ? -4.496 -5.773 2.381 1 98.88 49 GLU B C 1
ATOM 1536 O O . GLU B 1 49 ? -4.371 -6.383 1.317 1 98.88 49 GLU B O 1
ATOM 1541 N N . LEU B 1 50 ? -3.494 -5.238 3.02 1 98.81 50 LEU B N 1
ATOM 1542 C CA . LEU B 1 50 ? -2.133 -5.531 2.58 1 98.81 50 LEU B CA 1
ATOM 1543 C C . LEU B 1 50 ? -1.851 -7.027 2.645 1 98.81 50 LEU B C 1
ATOM 1545 O O . LEU B 1 50 ? -1.237 -7.59 1.733 1 98.81 50 LEU B O 1
ATOM 1549 N N . GLY B 1 51 ? -2.275 -7.672 3.734 1 98.75 51 GLY B N 1
ATOM 1550 C CA . GLY B 1 51 ? -2.178 -9.125 3.828 1 98.75 51 GLY B CA 1
ATOM 1551 C C . GLY B 1 51 ? -2.928 -9.844 2.725 1 98.75 51 GLY B C 1
ATOM 1552 O O . GLY B 1 51 ? -2.439 -10.836 2.18 1 98.75 51 GLY B O 1
ATOM 1553 N N . HIS B 1 52 ? -4.18 -9.352 2.389 1 98.94 52 HIS B N 1
ATOM 1554 C CA . HIS B 1 52 ? -4.926 -9.914 1.272 1 98.94 52 HIS B CA 1
ATOM 1555 C C . HIS B 1 52 ? -4.129 -9.82 -0.026 1 98.94 52 HIS B C 1
ATOM 1557 O O . HIS B 1 52 ? -4.031 -10.805 -0.771 1 98.94 52 HIS B O 1
ATOM 1563 N N . ALA B 1 53 ? -3.57 -8.672 -0.275 1 98.88 53 ALA B N 1
ATOM 1564 C CA . ALA B 1 53 ? -2.77 -8.477 -1.481 1 98.88 53 ALA B CA 1
ATOM 1565 C C . ALA B 1 53 ? -1.6 -9.453 -1.528 1 98.88 53 ALA B C 1
ATOM 1567 O O . ALA B 1 53 ? -1.293 -10.016 -2.584 1 98.88 53 ALA B O 1
ATOM 1568 N N . GLU B 1 54 ? -0.938 -9.633 -0.402 1 98.75 54 GLU B N 1
ATOM 1569 C CA . GLU B 1 54 ? 0.187 -10.562 -0.318 1 98.75 54 GLU B CA 1
ATOM 1570 C C . GLU B 1 54 ? -0.235 -11.977 -0.695 1 98.75 54 GLU B C 1
ATOM 1572 O O . GLU B 1 54 ? 0.404 -12.625 -1.53 1 98.75 54 GLU B O 1
ATOM 1577 N N . GLU B 1 55 ? -1.338 -12.469 -0.102 1 98.81 55 GLU B N 1
ATOM 1578 C CA . GLU B 1 55 ? -1.821 -13.812 -0.38 1 98.81 55 GLU B CA 1
ATOM 1579 C C . GLU B 1 55 ? -2.225 -13.969 -1.844 1 98.81 55 GLU B C 1
ATOM 1581 O O . GLU B 1 55 ? -1.911 -14.977 -2.479 1 98.81 55 GLU B O 1
ATOM 1586 N N . LEU B 1 56 ? -2.908 -12.961 -2.342 1 98.88 56 LEU B N 1
ATOM 1587 C CA . LEU B 1 56 ? -3.312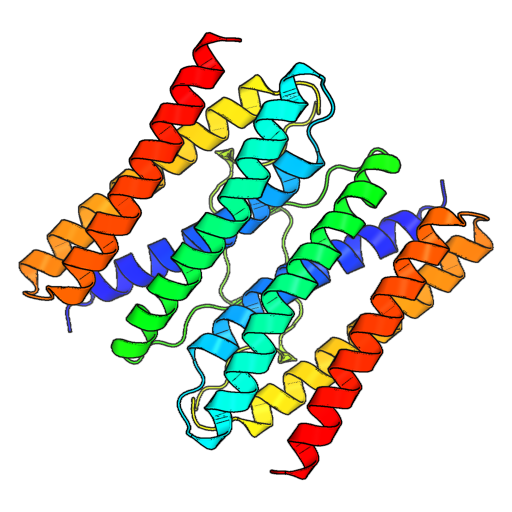 -12.969 -3.744 1 98.88 56 LEU B CA 1
ATOM 1588 C C . LEU B 1 56 ? -2.094 -12.977 -4.66 1 98.88 56 LEU B C 1
ATOM 1590 O O . LEU B 1 56 ? -2.082 -13.664 -5.684 1 98.88 56 LEU B O 1
ATOM 1594 N N . GLY B 1 57 ? -1.089 -12.211 -4.32 1 98.44 57 GLY B N 1
ATOM 1595 C CA . GLY B 1 57 ? 0.138 -12.164 -5.098 1 98.44 57 GLY B CA 1
ATOM 1596 C C . GLY B 1 57 ? 0.843 -13.5 -5.184 1 98.44 57 GLY B C 1
ATOM 1597 O O . GLY B 1 57 ? 1.305 -13.898 -6.254 1 98.44 57 GLY B O 1
ATOM 1598 N N . TYR B 1 58 ? 0.911 -14.188 -4.004 1 97.75 58 TYR B N 1
ATOM 1599 C CA . TYR B 1 58 ? 1.536 -15.508 -4.012 1 97.75 58 TYR B CA 1
ATOM 1600 C C . TYR B 1 58 ? 0.762 -16.469 -4.895 1 97.75 58 TYR B C 1
ATOM 1602 O O . TYR B 1 58 ? 1.353 -17.344 -5.535 1 97.75 58 TYR B O 1
ATOM 1610 N N . ARG B 1 59 ? -0.553 -16.344 -4.922 1 98.31 59 ARG B N 1
ATOM 1611 C CA . ARG B 1 59 ? -1.351 -17.203 -5.793 1 98.31 59 ARG B CA 1
ATOM 1612 C C . ARG B 1 59 ? -1.103 -16.875 -7.262 1 98.31 59 ARG B C 1
ATOM 1614 O O . ARG B 1 59 ? -1.028 -17.781 -8.102 1 98.31 59 ARG B O 1
ATOM 1621 N N . LEU B 1 60 ? -0.95 -15.594 -7.609 1 97.56 60 LEU B N 1
ATOM 1622 C CA . LEU B 1 60 ? -0.585 -15.172 -8.961 1 97.56 60 LEU B CA 1
ATOM 1623 C C . LEU B 1 60 ? 0.75 -15.781 -9.375 1 97.56 60 LEU B C 1
ATOM 1625 O O . LEU B 1 60 ? 0.878 -16.312 -10.484 1 97.56 60 LEU B O 1
ATOM 1629 N N . ARG B 1 61 ? 1.647 -15.719 -8.477 1 95.12 61 ARG B N 1
ATOM 1630 C CA . ARG B 1 61 ? 2.973 -16.266 -8.734 1 95.12 61 ARG B CA 1
ATOM 1631 C C . ARG B 1 61 ? 2.895 -17.766 -9.008 1 95.12 61 ARG B C 1
ATOM 1633 O O . ARG B 1 61 ? 3.607 -18.281 -9.875 1 95.12 61 ARG B O 1
ATOM 1640 N N . TYR B 1 62 ? 2.031 -18.484 -8.242 1 95.25 62 TYR B N 1
ATOM 1641 C CA . TYR B 1 62 ? 1.822 -19.906 -8.484 1 95.25 62 TYR B CA 1
ATOM 1642 C C . TYR B 1 62 ? 1.474 -20.172 -9.938 1 95.25 62 TYR B C 1
ATOM 1644 O O . TYR B 1 62 ? 1.917 -21.156 -10.523 1 95.25 62 TYR B O 1
ATOM 1652 N N . TYR B 1 63 ? 0.762 -19.25 -10.555 1 96.12 63 TYR B N 1
ATOM 1653 C CA . TYR B 1 63 ? 0.329 -19.406 -11.945 1 96.12 63 TYR B CA 1
ATOM 1654 C C . TYR B 1 63 ? 1.373 -18.844 -12.906 1 96.12 63 TYR B C 1
ATOM 1656 O O . TYR B 1 63 ? 1.102 -18.672 -14.094 1 96.12 63 TYR B O 1
ATOM 1664 N N . GLY B 1 64 ? 2.521 -18.5 -12.414 1 94 64 GLY B N 1
ATOM 1665 C CA . GLY B 1 64 ? 3.623 -18.031 -13.242 1 94 64 GLY B CA 1
ATOM 1666 C C . GLY B 1 64 ? 3.492 -16.562 -13.641 1 94 64 GLY B C 1
ATOM 1667 O O . GLY B 1 64 ? 4.129 -16.125 -14.594 1 94 64 GLY B O 1
ATOM 1668 N N . GLN B 1 65 ? 2.605 -15.836 -12.867 1 95.75 65 GLN B N 1
ATOM 1669 C CA . GLN B 1 65 ? 2.396 -14.43 -13.18 1 95.75 65 GLN B CA 1
ATOM 1670 C C . GLN B 1 65 ? 3.299 -13.531 -12.336 1 95.75 65 GLN B C 1
ATOM 1672 O O . GLN B 1 65 ? 3.607 -13.859 -11.188 1 95.75 65 GLN B O 1
ATOM 1677 N N . VAL B 1 66 ? 3.746 -12.445 -12.898 1 96.44 66 VAL B N 1
ATOM 1678 C CA . VAL B 1 66 ? 4.406 -11.375 -12.148 1 96.44 66 VAL B CA 1
ATOM 1679 C C . VAL B 1 66 ? 3.355 -10.477 -11.5 1 96.44 66 VAL B C 1
ATOM 1681 O O . VAL B 1 66 ? 2.488 -9.93 -12.188 1 96.44 66 VAL B O 1
ATOM 1684 N N . PRO B 1 67 ? 3.363 -10.383 -10.203 1 97.25 67 PRO B N 1
ATOM 1685 C CA . PRO B 1 67 ? 2.4 -9.453 -9.609 1 97.25 67 PRO B CA 1
ATOM 1686 C C . PRO B 1 67 ? 2.549 -8.031 -10.148 1 97.25 67 PRO B C 1
ATOM 1688 O O . PRO B 1 67 ? 3.668 -7.531 -10.297 1 97.25 67 PRO B O 1
ATOM 1691 N N . PRO B 1 68 ? 1.437 -7.391 -10.453 1 98.19 68 PRO B N 1
ATOM 1692 C CA . PRO B 1 68 ? 1.525 -5.996 -10.891 1 98.19 68 PRO B CA 1
ATOM 1693 C C . PRO B 1 68 ? 2.207 -5.094 -9.867 1 98.19 68 PRO B C 1
ATOM 1695 O O . PRO B 1 68 ? 1.991 -5.258 -8.656 1 98.19 68 PRO B O 1
ATOM 1698 N N . ALA B 1 69 ? 3.08 -4.223 -10.328 1 98.56 69 ALA B N 1
ATOM 1699 C CA . ALA B 1 69 ? 3.74 -3.217 -9.492 1 98.56 69 ALA B CA 1
ATOM 1700 C C . ALA B 1 69 ? 3.264 -1.812 -9.852 1 98.56 69 ALA B C 1
ATOM 1702 O O . ALA B 1 69 ? 2.172 -1.64 -10.398 1 98.56 69 ALA B O 1
ATOM 1703 N N . SER B 1 70 ? 3.986 -0.8 -9.438 1 98.75 70 SER B N 1
ATOM 1704 C CA . SER B 1 70 ? 3.475 0.565 -9.492 1 98.75 70 SER B CA 1
ATOM 1705 C C . SER B 1 70 ? 3.268 1.017 -10.938 1 98.75 70 SER B C 1
ATOM 1707 O O . SER B 1 70 ? 2.34 1.773 -11.227 1 98.75 70 SER B O 1
ATOM 1709 N N . MET B 1 71 ? 4.078 0.614 -11.852 1 98.38 71 MET B N 1
ATOM 1710 C CA . MET B 1 71 ? 3.979 1.087 -13.234 1 98.38 71 MET B CA 1
ATOM 1711 C C . MET B 1 71 ? 2.809 0.423 -13.953 1 98.38 71 MET B C 1
ATOM 1713 O O . MET B 1 71 ? 2.395 0.876 -15.023 1 98.38 71 MET B O 1
ATOM 1717 N N . ASP B 1 72 ? 2.242 -0.644 -13.352 1 98 72 ASP B N 1
ATOM 1718 C CA . ASP B 1 72 ? 1.083 -1.347 -13.891 1 98 72 ASP B CA 1
ATOM 1719 C C . ASP B 1 72 ? -0.215 -0.8 -13.305 1 98 72 ASP B C 1
ATOM 1721 O O . ASP B 1 72 ? -1.307 -1.19 -13.719 1 98 72 ASP B O 1
ATOM 1725 N N . PHE B 1 73 ? -0.122 0.073 -12.367 1 98.19 73 PHE B N 1
ATOM 1726 C CA . PHE B 1 73 ? -1.257 0.485 -11.555 1 98.19 73 PHE B CA 1
ATOM 1727 C C . PHE B 1 73 ? -2.107 1.515 -12.281 1 98.19 73 PHE B C 1
ATOM 1729 O O . PHE B 1 73 ? -1.584 2.492 -12.82 1 98.19 73 PHE B O 1
ATOM 1736 N N . GLU B 1 74 ? -3.344 1.292 -12.367 1 97.69 74 GLU B N 1
ATOM 1737 C CA . GLU B 1 74 ? -4.367 2.232 -12.812 1 97.69 74 GLU B CA 1
ATOM 1738 C C . GLU B 1 74 ? -5.473 2.377 -11.766 1 97.69 74 GLU B C 1
ATOM 1740 O O . GLU B 1 74 ? -6.145 1.4 -11.43 1 97.69 74 GLU B O 1
ATOM 1745 N N . PRO B 1 75 ? -5.68 3.57 -11.305 1 98.25 75 PRO B N 1
ATOM 1746 C CA . PRO B 1 75 ? -6.676 3.744 -10.242 1 98.25 75 PRO B CA 1
ATOM 1747 C C . PRO B 1 75 ? -8.102 3.516 -10.734 1 98.25 75 PRO B C 1
ATOM 1749 O O . PRO B 1 75 ? -8.422 3.824 -11.891 1 98.25 75 PRO B O 1
ATOM 1752 N N . ALA B 1 76 ? -8.969 2.99 -9.875 1 98.12 76 ALA B N 1
ATOM 1753 C CA . ALA B 1 76 ? -10.352 2.719 -10.266 1 98.12 76 ALA B CA 1
ATOM 1754 C C . ALA B 1 76 ? -11.305 2.951 -9.102 1 98.12 76 ALA B C 1
ATOM 1756 O O . ALA B 1 76 ? -12.523 2.836 -9.258 1 98.12 76 ALA B O 1
ATOM 1757 N N . GLN B 1 77 ? -10.797 3.24 -7.91 1 98.5 77 GLN B N 1
ATOM 1758 C CA . GLN B 1 77 ? -11.625 3.354 -6.711 1 98.5 77 GLN B CA 1
ATOM 1759 C C . GLN B 1 77 ? -11.914 4.812 -6.379 1 98.5 77 GLN B C 1
ATOM 1761 O O . GLN B 1 77 ? -11.547 5.297 -5.305 1 98.5 77 GLN B O 1
ATOM 1766 N N . ASP B 1 78 ? -12.648 5.441 -7.234 1 98.12 78 ASP B N 1
ATOM 1767 C CA . ASP B 1 78 ? -13 6.848 -7.055 1 98.12 78 ASP B CA 1
ATOM 1768 C C . ASP B 1 78 ? -13.797 7.051 -5.766 1 98.12 78 ASP B C 1
ATOM 1770 O O . ASP B 1 78 ? -13.656 8.078 -5.098 1 98.12 78 ASP B O 1
ATOM 1774 N N . MET B 1 79 ? -14.539 6.07 -5.371 1 98 79 MET B N 1
ATOM 1775 C CA . MET B 1 79 ? -15.438 6.145 -4.223 1 98 79 MET B CA 1
ATOM 1776 C C . MET B 1 79 ? -14.648 6.18 -2.918 1 98 79 MET B C 1
ATOM 1778 O O . MET B 1 79 ? -15.203 6.492 -1.861 1 98 79 MET B O 1
ATOM 1782 N N . LEU B 1 80 ? -13.336 5.914 -2.977 1 98.69 80 LEU B N 1
ATOM 1783 C CA . LEU B 1 80 ? -12.539 5.84 -1.76 1 98.69 80 LEU B CA 1
ATOM 1784 C C . LEU B 1 80 ? -11.633 7.059 -1.63 1 98.69 80 LEU B C 1
ATOM 1786 O O . LEU B 1 80 ? -10.797 7.121 -0.724 1 98.69 80 LEU B O 1
ATOM 1790 N N . GLN B 1 81 ? -11.82 8.039 -2.572 1 98.62 81 GLN B N 1
ATOM 1791 C CA . GLN B 1 81 ? -10.984 9.227 -2.451 1 98.62 81 GLN B CA 1
ATOM 1792 C C . GLN B 1 81 ? -11.422 10.094 -1.271 1 98.62 81 GLN B C 1
ATOM 1794 O O . GLN B 1 81 ? -12.617 10.219 -0.995 1 98.62 81 GLN B O 1
ATOM 1799 N N . PRO B 1 82 ? -10.398 10.664 -0.542 1 97.69 82 PRO B N 1
ATOM 1800 C CA . PRO B 1 82 ? -10.781 11.57 0.55 1 97.69 82 PRO B CA 1
ATOM 1801 C C . PRO B 1 82 ? -11.711 12.688 0.094 1 97.69 82 PRO B C 1
ATOM 1803 O O . PRO B 1 82 ? -11.531 13.234 -0.997 1 97.69 82 PRO B O 1
ATOM 1806 N N . PRO B 1 83 ? -12.727 12.945 0.932 1 95.69 83 PRO B N 1
ATOM 1807 C CA . PRO B 1 83 ? -13.609 14.07 0.6 1 95.69 83 PRO B CA 1
ATOM 1808 C C . PRO B 1 83 ? -12.922 15.422 0.73 1 95.69 83 PRO B C 1
ATOM 1810 O O . PRO B 1 83 ? -11.828 15.516 1.307 1 95.69 83 PRO B O 1
ATOM 1813 N N . GLU B 1 84 ? -13.555 16.453 0.173 1 91.38 84 GLU B N 1
ATOM 1814 C CA . GLU B 1 84 ? -13.008 17.797 0.284 1 91.38 84 GLU B CA 1
ATOM 1815 C C . GLU B 1 84 ? -12.992 18.266 1.735 1 91.38 84 GLU B C 1
ATOM 1817 O O . GLU B 1 84 ? -12.055 18.953 2.158 1 91.38 84 GLU B O 1
ATOM 1822 N N . ASP B 1 85 ? -14.016 17.891 2.451 1 91.5 85 ASP B N 1
ATOM 1823 C CA . ASP B 1 85 ? -14.18 18.25 3.854 1 91.5 85 ASP B CA 1
ATOM 1824 C C . ASP B 1 85 ? -13.812 17.094 4.773 1 91.5 85 ASP B C 1
ATOM 1826 O O . ASP B 1 85 ? -14.477 16.062 4.773 1 91.5 85 ASP B O 1
ATOM 1830 N N . SER B 1 86 ? -12.742 17.25 5.605 1 90.94 86 SER B N 1
ATOM 1831 C CA . SER B 1 86 ? -12.234 16.219 6.492 1 90.94 86 SER B CA 1
ATOM 1832 C C . SER B 1 86 ? -13.266 15.836 7.547 1 90.94 86 SER B C 1
ATOM 1834 O O . SER B 1 86 ? -13.109 14.82 8.227 1 90.94 86 SER B O 1
ATOM 1836 N N . THR B 1 87 ? -14.328 16.609 7.727 1 91.94 87 THR B N 1
ATOM 1837 C CA . THR B 1 87 ? -15.344 16.328 8.734 1 91.94 87 THR B CA 1
ATOM 1838 C C . THR B 1 87 ? -16.469 15.469 8.148 1 91.94 87 THR B C 1
ATOM 1840 O O . THR B 1 87 ? -17.375 15.047 8.867 1 91.94 87 THR B O 1
ATOM 1843 N N . ASP B 1 88 ? -16.359 15.234 6.836 1 94 88 ASP B N 1
ATOM 1844 C CA . ASP B 1 88 ? -17.391 14.453 6.168 1 94 88 ASP B CA 1
ATOM 1845 C C . ASP B 1 88 ? -17.125 12.953 6.32 1 94 88 ASP B C 1
ATOM 1847 O O . ASP B 1 88 ? -16.906 12.258 5.328 1 94 88 ASP B O 1
ATOM 1851 N N . VAL B 1 89 ? -17.266 12.453 7.551 1 95.81 89 VAL B N 1
ATOM 1852 C CA . VAL B 1 89 ? -16.984 11.062 7.895 1 95.81 89 VAL B CA 1
ATOM 1853 C C . VAL B 1 89 ? -17.969 10.141 7.16 1 95.81 89 VAL B C 1
ATOM 1855 O O . VAL B 1 89 ? -17.594 9.047 6.73 1 95.81 89 VAL B O 1
ATOM 1858 N N . GLU B 1 90 ? -19.188 10.609 7.004 1 96.12 90 GLU B N 1
ATOM 1859 C CA . GLU B 1 90 ? -20.219 9.805 6.355 1 96.12 90 GLU B CA 1
ATOM 1860 C C . GLU B 1 90 ? -19.844 9.492 4.91 1 96.12 90 GLU B C 1
ATOM 1862 O O . GLU B 1 90 ? -20.078 8.383 4.426 1 96.12 90 GLU B O 1
ATOM 1867 N N . ALA B 1 91 ? -19.312 10.422 4.184 1 96.5 91 ALA B N 1
ATOM 1868 C CA . ALA B 1 91 ? -18.875 10.203 2.809 1 96.5 91 ALA B CA 1
ATOM 1869 C C . ALA B 1 91 ? -17.812 9.109 2.736 1 96.5 91 ALA B C 1
ATOM 1871 O O . ALA B 1 91 ? -17.812 8.297 1.81 1 96.5 91 ALA B O 1
ATOM 1872 N N . VAL B 1 92 ? -16.875 9.109 3.682 1 97.69 92 VAL B N 1
ATOM 1873 C CA . VAL B 1 92 ? -15.836 8.094 3.732 1 97.69 92 VAL B CA 1
ATOM 1874 C C . VAL B 1 92 ? -16.453 6.719 3.982 1 97.69 92 VAL B C 1
ATOM 1876 O O . VAL B 1 92 ? -16.141 5.75 3.297 1 97.69 92 VAL B O 1
ATOM 1879 N N . ILE B 1 93 ? -17.391 6.664 4.957 1 98 93 ILE B N 1
ATOM 1880 C CA . ILE B 1 93 ? -18.062 5.422 5.305 1 98 93 ILE B CA 1
ATOM 1881 C C . ILE B 1 93 ? -18.797 4.871 4.082 1 98 93 ILE B C 1
ATOM 1883 O O . ILE B 1 93 ? -18.688 3.68 3.771 1 98 93 ILE B O 1
ATOM 1887 N N . ASP B 1 94 ? -19.484 5.75 3.379 1 98.44 94 ASP B N 1
ATOM 1888 C CA . ASP B 1 94 ? -20.203 5.336 2.182 1 98.44 94 ASP B CA 1
ATOM 1889 C C . ASP B 1 94 ? -19.25 4.781 1.128 1 98.44 94 ASP B C 1
ATOM 1891 O O . ASP B 1 94 ? -19.547 3.77 0.487 1 98.44 94 ASP B O 1
ATOM 1895 N N . GLY B 1 95 ? -18.125 5.438 0.899 1 98.62 95 GLY B N 1
ATOM 1896 C CA . GLY B 1 95 ? -17.125 4.957 -0.036 1 98.62 95 GLY B CA 1
ATOM 1897 C C . GLY B 1 95 ? -16.578 3.59 0.329 1 98.62 95 GLY B C 1
ATOM 1898 O O . GLY B 1 95 ? -16.391 2.738 -0.542 1 98.62 95 GLY B O 1
ATOM 1899 N N . VAL B 1 96 ? -16.344 3.357 1.644 1 98.81 96 VAL B N 1
ATOM 1900 C CA . VAL B 1 96 ? -15.82 2.082 2.123 1 98.81 96 VAL B CA 1
ATOM 1901 C C . VAL B 1 96 ? -16.828 0.973 1.858 1 98.81 96 VAL B C 1
ATOM 1903 O O . VAL B 1 96 ? -16.469 -0.103 1.374 1 98.81 96 VAL B O 1
ATOM 1906 N N . ILE B 1 97 ? -18.094 1.243 2.186 1 98.81 97 ILE B N 1
ATOM 1907 C CA . ILE B 1 97 ? -19.141 0.248 1.987 1 98.81 97 ILE B CA 1
ATOM 1908 C C . ILE B 1 97 ? -19.219 -0.127 0.509 1 98.81 97 ILE B C 1
ATOM 1910 O O . ILE B 1 97 ? -19.281 -1.311 0.165 1 98.81 97 ILE B O 1
ATOM 1914 N N . GLU B 1 98 ? -19.156 0.863 -0.341 1 98.81 98 GLU B N 1
ATOM 1915 C CA . GLU B 1 98 ? -19.203 0.603 -1.777 1 98.81 98 GLU B CA 1
ATOM 1916 C C . GLU B 1 98 ? -17.984 -0.212 -2.23 1 98.81 98 GLU B C 1
ATOM 1918 O O . GLU B 1 98 ? -18.125 -1.151 -3.016 1 98.81 98 GLU B O 1
ATOM 1923 N N . ALA B 1 99 ? -16.812 0.136 -1.756 1 98.69 99 ALA B N 1
ATOM 1924 C CA . ALA B 1 99 ? -15.594 -0.592 -2.111 1 98.69 99 ALA B CA 1
ATOM 1925 C C . ALA B 1 99 ? -15.672 -2.045 -1.652 1 98.69 99 ALA B C 1
ATOM 1927 O O . ALA B 1 99 ? -15.266 -2.955 -2.379 1 98.69 99 ALA B O 1
ATOM 1928 N N . GLU B 1 100 ? -16.172 -2.227 -0.412 1 98.81 100 GLU B N 1
ATOM 1929 C CA . GLU B 1 100 ? -16.312 -3.586 0.099 1 98.81 100 GLU B CA 1
ATOM 1930 C C . GLU B 1 100 ? -17.297 -4.387 -0.73 1 98.81 100 GLU B C 1
ATOM 1932 O O . GLU B 1 100 ? -17.109 -5.586 -0.954 1 98.81 100 GLU B O 1
ATOM 1937 N N . GLU B 1 101 ? -18.391 -3.77 -1.17 1 98.75 101 GLU B N 1
ATOM 1938 C CA . GLU B 1 101 ? -19.359 -4.438 -2.041 1 98.75 101 GLU B CA 1
ATOM 1939 C C . GLU B 1 101 ? -18.703 -4.891 -3.342 1 98.75 101 GLU B C 1
ATOM 1941 O O . GLU B 1 101 ? -18.938 -6.012 -3.801 1 98.75 101 GLU B O 1
ATOM 1946 N N . GLU B 1 102 ? -17.906 -4.039 -3.92 1 98.81 102 GLU B N 1
ATOM 1947 C CA . GLU B 1 102 ? -17.203 -4.395 -5.145 1 98.81 102 GLU B CA 1
ATOM 1948 C C . GLU B 1 102 ? -16.219 -5.539 -4.902 1 98.81 102 GLU B C 1
ATOM 1950 O O . GLU B 1 102 ? -16.094 -6.438 -5.734 1 98.81 102 GLU B O 1
ATOM 1955 N N . ALA B 1 103 ? -15.484 -5.508 -3.762 1 98.81 103 ALA B N 1
ATOM 1956 C CA . ALA B 1 103 ? -14.57 -6.594 -3.412 1 98.81 103 ALA B CA 1
ATOM 1957 C C . ALA B 1 103 ? -15.32 -7.914 -3.252 1 98.81 103 ALA B C 1
ATOM 1959 O O . ALA B 1 103 ? -14.867 -8.953 -3.734 1 98.81 103 ALA B O 1
ATOM 1960 N N . ILE B 1 104 ? -16.469 -7.855 -2.592 1 98.88 104 ILE B N 1
ATOM 1961 C CA . ILE B 1 104 ? -17.297 -9.031 -2.381 1 98.88 104 ILE B CA 1
ATOM 1962 C C . ILE B 1 104 ? -17.703 -9.625 -3.729 1 98.88 104 ILE B C 1
ATOM 1964 O O . ILE B 1 104 ? -17.609 -10.836 -3.941 1 98.88 104 ILE B O 1
ATOM 1968 N N . GLU B 1 105 ? -18.156 -8.773 -4.645 1 98.88 105 GLU B N 1
ATOM 1969 C CA . GLU B 1 105 ? -18.516 -9.242 -5.98 1 98.88 105 GLU B CA 1
ATOM 1970 C C . GLU B 1 105 ? -17.328 -9.914 -6.672 1 98.88 105 GLU B C 1
ATOM 1972 O O . GLU B 1 105 ? -17.484 -10.969 -7.297 1 98.88 105 GLU B O 1
ATOM 1977 N N . THR B 1 106 ? -16.172 -9.32 -6.598 1 98.88 106 THR B N 1
ATOM 1978 C CA . THR B 1 106 ? -14.969 -9.859 -7.219 1 98.88 106 THR B CA 1
ATOM 1979 C C . THR B 1 106 ? -14.633 -11.234 -6.637 1 98.88 106 THR B C 1
ATOM 1981 O O . THR B 1 106 ? -14.336 -12.172 -7.379 1 98.88 106 THR B O 1
ATOM 1984 N N . TYR B 1 107 ? -14.672 -11.352 -5.297 1 98.94 107 TYR B N 1
ATOM 1985 C CA . TYR B 1 107 ? -14.297 -12.609 -4.66 1 98.94 107 TYR B CA 1
ATOM 1986 C C . TYR B 1 107 ? -15.344 -13.688 -4.918 1 98.94 107 TYR B C 1
ATOM 1988 O O . TYR B 1 107 ? -15.008 -14.867 -5.047 1 98.94 107 TYR B O 1
ATOM 1996 N N . GLU B 1 108 ? -16.641 -13.289 -4.988 1 98.94 108 GLU B N 1
ATOM 1997 C CA . GLU B 1 108 ? -17.672 -14.258 -5.383 1 98.94 108 GLU B CA 1
ATOM 1998 C C . GLU B 1 108 ? -17.406 -14.789 -6.789 1 98.94 108 GLU B C 1
ATOM 2000 O O . GLU B 1 108 ? -17.5 -15.992 -7.027 1 98.94 108 GLU B O 1
ATOM 2005 N N . ALA B 1 109 ? -17.094 -13.883 -7.684 1 98.88 109 ALA B N 1
ATOM 2006 C CA . ALA B 1 109 ? -16.75 -14.297 -9.047 1 98.88 109 ALA B CA 1
ATOM 2007 C C . ALA B 1 109 ? -15.523 -15.195 -9.055 1 98.88 109 ALA B C 1
ATOM 2009 O O . ALA B 1 109 ? -15.469 -16.172 -9.812 1 98.88 109 ALA B O 1
ATOM 2010 N N . LEU B 1 110 ? -14.516 -14.898 -8.258 1 98.88 110 LEU B N 1
ATOM 2011 C CA . LEU B 1 110 ? -13.281 -15.68 -8.203 1 98.88 110 LEU B CA 1
ATOM 2012 C C . LEU B 1 110 ? -13.555 -17.078 -7.66 1 98.88 110 LEU B C 1
ATOM 2014 O O . LEU B 1 110 ? -12.992 -18.062 -8.148 1 98.88 110 LEU B O 1
ATOM 2018 N N . VAL B 1 111 ? -14.414 -17.203 -6.613 1 98.88 111 VAL B N 1
ATOM 2019 C CA . VAL B 1 111 ? -14.789 -18.516 -6.07 1 98.88 111 VAL B CA 1
ATOM 2020 C C . VAL B 1 111 ? -15.414 -19.359 -7.168 1 98.88 111 VAL B C 1
ATOM 2022 O O . VAL B 1 111 ? -15 -20.516 -7.379 1 98.88 111 VAL B O 1
ATOM 2025 N N . VAL B 1 112 ? -16.344 -18.797 -7.887 1 98.75 112 VAL B N 1
ATOM 2026 C CA . VAL B 1 112 ? -17.047 -19.531 -8.93 1 98.75 112 VAL B CA 1
ATOM 2027 C C . VAL B 1 112 ? -16.078 -19.938 -10.031 1 98.75 112 VAL B C 1
ATOM 2029 O O . VAL B 1 112 ? -16.047 -21.109 -10.43 1 98.75 112 VAL B O 1
ATOM 2032 N N . ALA B 1 113 ? -15.25 -18.984 -10.523 1 98.75 113 ALA B N 1
ATOM 2033 C CA . ALA B 1 113 ? -14.281 -19.281 -11.578 1 98.75 113 ALA B CA 1
ATOM 2034 C C . ALA B 1 113 ? -13.305 -20.375 -11.148 1 98.75 113 ALA B C 1
ATOM 2036 O O . ALA B 1 113 ? -12.961 -21.25 -11.938 1 98.75 113 ALA B O 1
ATOM 2037 N N . ALA B 1 114 ? -12.797 -20.328 -9.898 1 98.75 114 ALA B N 1
ATOM 2038 C CA . ALA B 1 114 ? -11.836 -21.297 -9.383 1 98.75 114 ALA B CA 1
ATOM 2039 C C . ALA B 1 114 ? -12.461 -22.688 -9.266 1 98.75 114 ALA B C 1
ATOM 2041 O O . ALA B 1 114 ? -11.836 -23.688 -9.617 1 98.75 114 ALA B O 1
ATOM 2042 N N . GLU B 1 115 ? -13.695 -22.734 -8.781 1 98.38 115 GLU B N 1
ATOM 2043 C CA . GLU B 1 115 ? -14.398 -24.016 -8.672 1 98.38 115 GLU B CA 1
ATOM 2044 C C . GLU B 1 115 ? -14.633 -24.641 -10.047 1 98.38 115 GLU B C 1
ATOM 2046 O O . GLU B 1 115 ? -14.43 -25.844 -10.227 1 98.38 115 GLU B O 1
ATOM 2051 N N . ASP B 1 116 ? -15.062 -23.797 -10.938 1 98.12 116 ASP B N 1
ATOM 2052 C CA . ASP B 1 116 ? -15.297 -24.266 -12.297 1 98.12 116 ASP B CA 1
ATOM 2053 C C . ASP B 1 116 ? -14.023 -24.844 -12.906 1 98.12 116 ASP B C 1
ATOM 2055 O O . ASP B 1 116 ? -14.078 -25.75 -13.742 1 98.12 116 ASP B O 1
ATOM 2059 N N . ALA B 1 117 ? -12.883 -24.312 -12.461 1 97.75 117 ALA B N 1
ATOM 2060 C CA . ALA B 1 117 ? -11.594 -24.734 -12.984 1 97.75 117 ALA B CA 1
ATOM 2061 C C . ALA B 1 117 ? -10.992 -25.844 -12.125 1 97.75 117 ALA B C 1
ATOM 2063 O O . ALA B 1 117 ? -9.852 -26.25 -12.336 1 97.75 117 ALA B O 1
ATOM 2064 N N . ASP B 1 118 ? -11.68 -26.312 -11.141 1 97.88 118 ASP B N 1
ATOM 2065 C CA . ASP B 1 118 ? -11.234 -27.312 -10.188 1 97.88 118 ASP B CA 1
ATOM 2066 C C . ASP B 1 118 ? -9.961 -26.859 -9.469 1 97.88 118 ASP B C 1
ATOM 2068 O O . ASP B 1 118 ? -9.07 -27.672 -9.203 1 97.88 118 ASP B O 1
ATOM 2072 N N . ASP B 1 119 ? -9.812 -25.625 -9.305 1 98 119 ASP B N 1
ATOM 2073 C CA . ASP B 1 119 ? -8.727 -25.016 -8.539 1 98 119 ASP B CA 1
ATOM 2074 C C . ASP B 1 119 ? -9.148 -24.75 -7.094 1 98 119 ASP B C 1
ATOM 2076 O O . ASP B 1 119 ? -9.5 -23.625 -6.734 1 98 119 ASP B O 1
ATOM 2080 N N . TYR B 1 120 ? -9 -25.703 -6.254 1 98.38 120 TYR B N 1
ATOM 2081 C CA . TYR B 1 120 ? -9.555 -25.703 -4.906 1 98.38 120 TYR B CA 1
ATOM 2082 C C . TYR B 1 120 ? -8.75 -24.781 -3.988 1 98.38 120 TYR B C 1
ATOM 2084 O O . TYR B 1 120 ? -9.289 -24.234 -3.027 1 98.38 120 TYR B O 1
ATOM 2092 N N . VAL B 1 121 ? -7.492 -24.672 -4.25 1 98.69 121 VAL B N 1
ATOM 2093 C CA . VAL B 1 121 ? -6.656 -23.812 -3.43 1 98.69 121 VAL B CA 1
ATOM 2094 C C . VAL B 1 121 ? -7.074 -22.344 -3.621 1 98.69 121 VAL B C 1
ATOM 2096 O O . VAL B 1 121 ? -7.25 -21.609 -2.646 1 98.69 121 VAL B O 1
ATOM 2099 N N . THR B 1 122 ? -7.27 -21.953 -4.891 1 98.75 122 THR B N 1
ATOM 2100 C CA . THR B 1 122 ? -7.73 -20.609 -5.176 1 98.75 122 THR B CA 1
ATOM 2101 C C . THR B 1 122 ? -9.141 -20.391 -4.637 1 98.75 122 THR B C 1
ATOM 2103 O O . THR B 1 122 ? -9.453 -19.328 -4.098 1 98.75 122 THR B O 1
ATOM 2106 N N . ALA B 1 123 ? -10.031 -21.359 -4.809 1 98.88 123 ALA B N 1
ATOM 2107 C CA . ALA B 1 123 ? -11.391 -21.25 -4.293 1 98.88 123 ALA B CA 1
ATOM 2108 C C . ALA B 1 123 ? -11.391 -21.016 -2.783 1 98.88 123 ALA B C 1
ATOM 2110 O O . ALA B 1 123 ? -12.148 -20.188 -2.271 1 98.88 123 ALA B O 1
ATOM 2111 N N . ASP B 1 124 ? -10.578 -21.734 -2.086 1 98.88 124 ASP B N 1
ATOM 2112 C CA . ASP B 1 124 ? -10.469 -21.609 -0.636 1 98.88 124 ASP B CA 1
ATOM 2113 C C . ASP B 1 124 ? -9.961 -20.219 -0.243 1 98.88 124 ASP B C 1
ATOM 2115 O O . ASP B 1 124 ? -10.5 -19.594 0.667 1 98.88 124 ASP B O 1
ATOM 2119 N N . LEU B 1 125 ? -8.883 -19.734 -0.883 1 98.94 125 LEU B N 1
ATOM 2120 C CA . LEU B 1 125 ? -8.344 -18.391 -0.641 1 98.94 125 LEU B CA 1
ATOM 2121 C C . LEU B 1 125 ? -9.414 -17.328 -0.861 1 98.94 125 LEU B C 1
ATOM 2123 O O . LEU B 1 125 ? -9.609 -16.453 -0.013 1 98.94 125 LEU B O 1
ATOM 2127 N N . ALA B 1 126 ? -10.07 -17.422 -2.008 1 98.94 126 ALA B N 1
ATOM 2128 C CA . ALA B 1 126 ? -11.109 -16.453 -2.344 1 98.94 126 ALA B CA 1
ATOM 2129 C C . ALA B 1 126 ? -12.219 -16.453 -1.297 1 98.94 126 ALA B C 1
ATOM 2131 O O . ALA B 1 126 ? -12.742 -15.398 -0.936 1 98.94 126 ALA B O 1
ATOM 2132 N N . THR B 1 127 ? -12.625 -17.609 -0.835 1 98.94 127 THR B N 1
ATOM 2133 C CA . THR B 1 127 ? -13.664 -17.734 0.174 1 98.94 127 THR B CA 1
ATOM 2134 C C . THR B 1 127 ? -13.242 -17.062 1.479 1 98.94 127 THR B C 1
ATOM 2136 O O . THR B 1 127 ? -14.039 -16.375 2.119 1 98.94 127 THR B O 1
ATOM 2139 N N . GLU B 1 128 ? -12.008 -17.266 1.902 1 98.94 128 GLU B N 1
ATOM 2140 C CA . GLU B 1 128 ? -11.484 -16.625 3.111 1 98.94 128 GLU B CA 1
ATOM 2141 C C . GLU B 1 128 ? -11.508 -15.109 2.994 1 98.94 128 GLU B C 1
ATOM 2143 O O . GLU B 1 128 ? -11.938 -14.414 3.918 1 98.94 128 GLU B O 1
ATOM 2148 N N . LEU B 1 129 ? -11.008 -14.609 1.876 1 98.94 129 LEU B N 1
ATOM 2149 C CA . LEU B 1 129 ? -10.984 -13.164 1.681 1 98.94 129 LEU B CA 1
ATOM 2150 C C . LEU B 1 129 ? -12.391 -12.602 1.571 1 98.94 129 LEU B C 1
ATOM 2152 O O . LEU B 1 129 ? -12.664 -11.492 2.029 1 98.94 129 LEU B O 1
ATOM 2156 N N . LEU B 1 130 ? -13.305 -13.344 0.909 1 98.94 130 LEU B N 1
ATOM 2157 C CA . LEU B 1 130 ? -14.719 -12.969 0.831 1 98.94 130 LEU B CA 1
ATOM 2158 C C . LEU B 1 130 ? -15.312 -12.797 2.225 1 98.94 130 LEU B C 1
ATOM 2160 O O . LEU B 1 130 ? -15.992 -11.805 2.49 1 98.94 130 LEU B O 1
ATOM 2164 N N . ALA B 1 131 ? -15.047 -13.734 3.121 1 98.94 131 ALA B N 1
ATOM 2165 C CA . ALA B 1 131 ? -15.547 -13.648 4.492 1 98.94 131 ALA B CA 1
ATOM 2166 C C . ALA B 1 131 ? -15.031 -12.391 5.188 1 98.94 131 ALA B C 1
ATOM 2168 O O . ALA B 1 131 ? -15.781 -11.719 5.895 1 98.94 131 ALA B O 1
ATOM 2169 N N . ASP B 1 132 ? -13.773 -12.07 5.016 1 98.88 132 ASP B N 1
ATOM 2170 C CA . ASP B 1 132 ? -13.18 -10.875 5.609 1 98.88 132 ASP B CA 1
ATOM 2171 C C . ASP B 1 132 ? -13.859 -9.609 5.094 1 98.88 132 ASP B C 1
ATOM 2173 O O . ASP B 1 132 ? -14.211 -8.719 5.871 1 98.88 132 ASP B O 1
ATOM 2177 N N . GLU B 1 133 ? -14.062 -9.555 3.783 1 98.81 133 GLU B N 1
ATOM 2178 C CA . GLU B 1 133 ? -14.656 -8.352 3.209 1 98.81 133 GLU B CA 1
ATOM 2179 C C . GLU B 1 133 ? -16.109 -8.203 3.633 1 98.81 133 GLU B C 1
ATOM 2181 O O . GLU B 1 133 ? -16.609 -7.09 3.807 1 98.81 133 GLU B O 1
ATOM 2186 N N . GLN B 1 134 ? -16.828 -9.344 3.723 1 98.88 134 GLN B N 1
ATOM 2187 C CA . GLN B 1 134 ? -18.188 -9.289 4.242 1 98.88 134 GLN B CA 1
ATOM 2188 C C . GLN B 1 134 ? -18.203 -8.766 5.676 1 98.88 134 GLN B C 1
ATOM 2190 O O . GLN B 1 134 ? -19.078 -7.973 6.039 1 98.88 134 GLN B O 1
ATOM 2195 N N . ALA B 1 135 ? -17.297 -9.188 6.484 1 98.75 135 ALA B N 1
ATOM 2196 C CA . ALA B 1 135 ? -17.172 -8.688 7.852 1 98.75 135 ALA B CA 1
ATOM 2197 C C . ALA B 1 135 ? -16.859 -7.191 7.863 1 98.75 135 ALA B C 1
ATOM 2199 O O . ALA B 1 135 ? -17.422 -6.438 8.664 1 98.75 135 ALA B O 1
ATOM 2200 N N . HIS B 1 136 ? -15.93 -6.723 7.012 1 98.56 136 HIS B N 1
ATOM 2201 C CA . HIS B 1 136 ? -15.625 -5.301 6.895 1 98.56 136 HIS B CA 1
ATOM 2202 C C . HIS B 1 136 ? -16.875 -4.492 6.551 1 98.56 136 HIS B C 1
ATOM 2204 O O . HIS B 1 136 ? -17.156 -3.473 7.184 1 98.56 136 HIS B O 1
ATOM 2210 N N . LYS B 1 137 ? -17.609 -4.949 5.527 1 98.56 137 LYS B N 1
ATOM 2211 C CA . LYS B 1 137 ? -18.828 -4.25 5.121 1 98.56 137 LYS B CA 1
ATOM 2212 C C . LYS B 1 137 ? -19.828 -4.172 6.273 1 98.56 137 LYS B C 1
ATOM 2214 O O . LYS B 1 137 ? -20.391 -3.111 6.543 1 98.56 137 LYS B O 1
ATOM 2219 N N . ALA B 1 138 ? -20.047 -5.293 6.969 1 98.38 138 ALA B N 1
ATOM 2220 C CA . ALA B 1 138 ? -20.984 -5.332 8.094 1 98.38 138 ALA B CA 1
ATOM 2221 C C . ALA B 1 138 ? -20.594 -4.328 9.172 1 98.38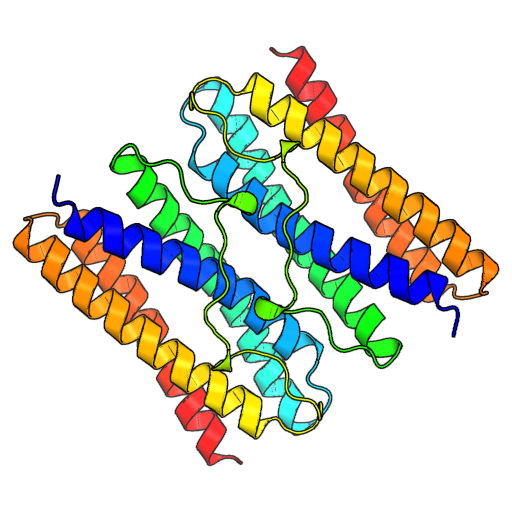 138 ALA B C 1
ATOM 2223 O O . ALA B 1 138 ? -21.438 -3.637 9.727 1 98.38 138 ALA B O 1
ATOM 2224 N N . ALA B 1 139 ? -19.266 -4.289 9.5 1 97.56 139 ALA B N 1
ATOM 2225 C CA . ALA B 1 139 ? -18.766 -3.354 10.5 1 97.56 139 ALA B CA 1
ATOM 2226 C C . ALA B 1 139 ? -19.078 -1.911 10.102 1 97.56 139 ALA B C 1
ATOM 2228 O O . ALA B 1 139 ? -19.531 -1.118 10.93 1 97.56 139 ALA B O 1
ATOM 2229 N N . PHE B 1 140 ? -18.875 -1.572 8.82 1 97.75 140 PHE B N 1
ATOM 2230 C CA . PHE B 1 140 ? -19.047 -0.192 8.383 1 97.75 140 PHE B CA 1
ATOM 2231 C C . PHE B 1 140 ? -20.531 0.142 8.219 1 97.75 140 PHE B C 1
ATOM 2233 O O . PHE B 1 140 ? -20.938 1.291 8.406 1 97.75 140 PHE B O 1
ATOM 2240 N N . LEU B 1 141 ? -21.375 -0.888 7.863 1 97.94 141 LEU B N 1
ATOM 2241 C CA . LEU B 1 141 ? -22.828 -0.68 7.875 1 97.94 141 LEU B CA 1
ATOM 2242 C C . LEU B 1 141 ? -23.312 -0.343 9.281 1 97.94 141 LEU B C 1
ATOM 2244 O O . LEU B 1 141 ? -24.156 0.531 9.453 1 97.94 141 LEU B O 1
ATOM 2248 N N . SER B 1 142 ? -22.75 -1.05 10.258 1 96.75 142 SER B N 1
ATOM 2249 C CA . SER B 1 142 ? -23.094 -0.777 11.648 1 96.75 142 SER B CA 1
ATOM 2250 C C . SER B 1 142 ? -22.672 0.629 12.055 1 96.75 142 SER B C 1
ATOM 2252 O O . SER B 1 142 ? -23.422 1.338 12.734 1 96.75 142 SER B O 1
ATOM 2254 N N . ILE B 1 143 ? -21.484 1.081 11.734 1 95.75 143 ILE B N 1
ATOM 2255 C CA . ILE B 1 143 ? -20.984 2.416 12.031 1 95.75 143 ILE B CA 1
ATOM 2256 C C . ILE B 1 143 ? -21.875 3.467 11.383 1 95.75 143 ILE B C 1
ATOM 2258 O O . ILE B 1 143 ? -22.188 4.496 11.984 1 95.75 143 ILE B O 1
ATOM 2262 N N . LYS B 1 144 ? -22.312 3.205 10.164 1 95.12 144 LYS B N 1
ATOM 2263 C CA . LYS B 1 144 ? -23.172 4.133 9.422 1 95.12 144 LYS B CA 1
ATOM 2264 C C . LYS B 1 144 ? -24.469 4.418 10.172 1 95.12 144 LYS B C 1
ATOM 2266 O O . LYS B 1 144 ? -24.969 5.543 10.148 1 95.12 144 LYS B O 1
ATOM 2271 N N . LYS B 1 145 ? -24.953 3.461 10.945 1 94.75 145 LYS B N 1
ATOM 2272 C CA . LYS B 1 145 ? -26.203 3.617 11.68 1 94.75 145 LYS B CA 1
ATOM 2273 C C . LYS B 1 145 ? -26.047 4.605 12.836 1 94.75 145 LYS B C 1
ATOM 2275 O O . LYS B 1 145 ? -27.031 5.145 13.336 1 94.75 145 LYS B O 1
ATOM 2280 N N . SER B 1 146 ? -24.797 4.812 13.18 1 88.5 146 SER B N 1
ATOM 2281 C CA . SER B 1 146 ? -24.531 5.738 14.273 1 88.5 146 SER B CA 1
ATOM 2282 C C . SER B 1 146 ? -24.422 7.172 13.766 1 88.5 146 SER B C 1
ATOM 2284 O O . SER B 1 146 ? -24.312 8.109 14.562 1 88.5 146 SER B O 1
ATOM 2286 N N . PHE B 1 147 ? -24.438 7.445 12.469 1 84.94 147 PHE B N 1
ATOM 2287 C CA . PHE B 1 147 ? -24.375 8.766 11.867 1 84.94 147 PHE B CA 1
ATOM 2288 C C . PHE B 1 147 ? -25.734 9.195 11.344 1 84.94 147 PHE B C 1
ATOM 2290 O O . PHE B 1 147 ? -26.078 10.383 11.398 1 84.94 147 PHE B O 1
#

Secondary structure (DSSP, 8-state):
--HHHHHHHHHHHHHHHHHHHHHHHHHHH--SHHHHHHHHHHHHHHHHHHHHHHHHHHHHHHTTPPPP-GGG-----GGGSPPSSTT-HHHHHHHHHHHHHHHHHHHHHHHHHHHHTT-HHHHHHHHHHHHHHHHHHHHHHHHHTT-/--HHHHHHHHHHHHHHHHHHHHHHHHHHH--SHHHHHHHHHHHHHHHHHHHHHHHHHHHHHHTTPPPP-GGG-----GGGSPPSSTT-HHHHHHHHHHHHHHHHHHHHHHHHHHHHTT-HHHHHHHHHHHHHHHHHHHHHHHHHTT-

InterPro domains:
  IPR008331 Ferritin/DPS domain [PF00210] (7-140)
  IPR009040 Ferritin-like diiron domain [PS50905] (1-147)
  IPR009078 Ferritin-like superfamily [SSF47240] (1-143)
  IPR012347 Ferritin-like [G3DSA:1.20.1260.10] (1-144)